Protein AF-A0A7K4EMA3-F1 (afdb_monomer)

Solvent-accessible surface area (backbone atoms only — not comparable to full-atom values): 11551 Å² total; per-residue (Å²): 143,83,71,78,70,54,59,73,72,60,62,76,54,57,91,74,55,58,78,81,50,51,68,76,74,48,81,82,86,39,72,68,57,52,51,51,40,56,50,71,65,46,99,58,94,78,81,92,82,76,65,90,86,72,46,64,64,42,52,52,54,47,42,39,50,54,19,65,80,29,90,92,42,56,96,54,68,71,69,81,68,89,61,54,75,59,43,51,70,44,58,77,69,49,97,62,25,63,58,55,50,49,19,40,54,49,40,48,46,53,51,24,43,55,52,38,44,58,78,59,67,51,56,67,68,61,53,50,55,53,49,73,79,40,66,59,68,56,40,52,50,35,45,55,30,50,63,65,72,46,83,76,52,73,69,36,46,53,50,40,72,62,43,42,72,66,54,52,51,49,52,54,51,51,51,50,52,56,49,57,54,49,50,52,55,53,56,60,74,70,56,132

Radius of gyration: 19.3 Å; Cα contacts (8 Å, |Δi|>4): 138; chains: 1; bounding box: 52×50×56 Å

Structure (mmCIF, N/CA/C/O backbone):
data_AF-A0A7K4EMA3-F1
#
_entry.id   AF-A0A7K4EMA3-F1
#
loop_
_atom_site.group_PDB
_atom_site.id
_atom_site.type_symbol
_atom_site.label_atom_id
_atom_site.label_alt_id
_atom_site.label_comp_id
_atom_site.label_asym_id
_atom_site.label_entity_id
_atom_site.label_seq_id
_atom_site.pdbx_PDB_ins_code
_atom_site.Cartn_x
_atom_site.Cartn_y
_atom_site.Cartn_z
_atom_site.occupancy
_atom_site.B_iso_or_equiv
_atom_site.auth_seq_id
_atom_site.auth_comp_id
_atom_site.auth_asym_id
_atom_site.auth_atom_id
_atom_site.pdbx_PDB_model_num
ATOM 1 N N . MET A 1 1 ? 9.424 -9.179 -42.004 1.00 39.47 1 MET A N 1
ATOM 2 C CA . MET A 1 1 ? 9.957 -9.241 -40.625 1.00 39.47 1 MET A CA 1
ATOM 3 C C . MET A 1 1 ? 9.702 -7.906 -39.924 1.00 39.47 1 MET A C 1
ATOM 5 O O . MET A 1 1 ? 10.621 -7.108 -39.865 1.00 39.47 1 MET A O 1
ATOM 9 N N . THR A 1 2 ? 8.485 -7.623 -39.435 1.00 39.97 2 THR A N 1
ATOM 10 C CA . THR A 1 2 ? 8.218 -6.339 -38.729 1.00 39.97 2 THR A CA 1
ATOM 11 C C . THR A 1 2 ? 6.955 -6.306 -37.848 1.00 39.97 2 THR A C 1
ATOM 13 O O . THR A 1 2 ? 6.609 -5.244 -37.351 1.00 39.97 2 THR A O 1
ATOM 16 N N . THR A 1 3 ? 6.275 -7.428 -37.589 1.00 41.78 3 THR A N 1
ATOM 17 C CA . THR A 1 3 ? 5.064 -7.455 -36.733 1.00 41.78 3 THR A CA 1
ATOM 18 C C . THR A 1 3 ? 5.312 -7.941 -35.296 1.00 41.78 3 THR A C 1
ATOM 20 O O . THR A 1 3 ? 4.623 -7.498 -34.386 1.00 41.78 3 THR A O 1
ATOM 23 N N . ASN A 1 4 ? 6.367 -8.724 -35.035 1.00 46.94 4 ASN A N 1
ATOM 24 C CA . ASN A 1 4 ? 6.649 -9.295 -33.700 1.00 46.94 4 ASN A CA 1
ATOM 25 C C . ASN A 1 4 ? 7.277 -8.333 -32.668 1.00 46.94 4 ASN A C 1
ATOM 27 O O . ASN A 1 4 ? 7.524 -8.738 -31.536 1.00 46.94 4 ASN A O 1
ATOM 31 N N . ASN A 1 5 ? 7.577 -7.079 -33.026 1.00 45.22 5 ASN A N 1
ATOM 32 C CA . ASN A 1 5 ? 8.270 -6.143 -32.122 1.00 45.22 5 ASN A CA 1
ATOM 33 C C . ASN A 1 5 ? 7.324 -5.145 -31.421 1.00 45.22 5 ASN A C 1
ATOM 35 O O . ASN A 1 5 ? 7.743 -4.426 -30.524 1.00 45.22 5 ASN A O 1
ATOM 39 N N . LEU A 1 6 ? 6.042 -5.104 -31.809 1.00 40.16 6 LEU A N 1
ATOM 40 C CA . LEU A 1 6 ? 5.015 -4.285 -31.147 1.00 40.16 6 LEU A CA 1
ATOM 41 C C . LEU A 1 6 ? 4.256 -5.061 -30.062 1.00 40.16 6 LEU A C 1
ATOM 43 O O . LEU A 1 6 ? 3.917 -4.485 -29.033 1.00 40.16 6 LEU A O 1
ATOM 47 N N . GLU A 1 7 ? 4.058 -6.370 -30.231 1.00 45.06 7 GLU A N 1
ATOM 48 C CA . GLU A 1 7 ? 3.403 -7.220 -29.222 1.00 45.06 7 GLU A CA 1
ATOM 49 C C . GLU A 1 7 ? 4.232 -7.363 -27.932 1.00 45.06 7 GLU A C 1
ATOM 51 O O . GLU A 1 7 ? 3.675 -7.432 -26.839 1.00 45.06 7 GLU A O 1
ATOM 56 N N . SER A 1 8 ? 5.567 -7.312 -28.023 1.00 41.78 8 SER A N 1
ATOM 57 C CA . SER A 1 8 ? 6.468 -7.306 -26.857 1.00 41.78 8 SER A CA 1
ATOM 58 C C . SER A 1 8 ? 6.459 -5.974 -26.088 1.00 41.78 8 SER A C 1
ATOM 60 O O . SER A 1 8 ? 6.765 -5.941 -24.893 1.00 41.78 8 SER A O 1
ATOM 62 N N . VAL A 1 9 ? 6.078 -4.879 -26.758 1.00 40.16 9 VAL A N 1
ATOM 63 C CA . VAL A 1 9 ? 5.910 -3.534 -26.180 1.00 40.16 9 VAL A CA 1
ATOM 64 C C . VAL A 1 9 ? 4.508 -3.365 -25.580 1.00 40.16 9 VAL A C 1
ATOM 66 O O . VAL A 1 9 ? 4.340 -2.647 -24.596 1.00 40.16 9 VAL A O 1
ATOM 69 N N . LEU A 1 10 ? 3.520 -4.091 -26.108 1.00 42.78 10 LEU A N 1
ATOM 70 C CA . LEU A 1 10 ? 2.120 -4.110 -25.672 1.00 42.78 10 LEU A CA 1
ATOM 71 C C . LEU A 1 10 ? 1.802 -5.280 -24.729 1.00 42.78 10 LEU A C 1
ATOM 73 O O . LEU A 1 10 ? 0.665 -5.739 -24.654 1.00 42.78 10 LEU A O 1
ATOM 77 N N . GLN A 1 11 ? 2.786 -5.763 -23.969 1.00 48.84 11 GLN A N 1
ATOM 78 C CA . GLN A 1 11 ? 2.522 -6.684 -22.869 1.00 48.84 11 GLN A CA 1
ATOM 79 C C . GLN A 1 11 ? 1.772 -5.909 -21.772 1.00 48.84 11 GLN A C 1
ATOM 81 O O . GLN A 1 11 ? 2.383 -5.228 -20.943 1.00 48.84 11 GLN A O 1
ATOM 86 N N . GLN A 1 12 ? 0.437 -5.947 -21.816 1.00 50.66 12 GLN A N 1
ATOM 87 C CA . GLN A 1 12 ? -0.443 -5.255 -20.877 1.00 50.66 12 GLN A CA 1
ATOM 88 C C . GLN A 1 12 ? -0.032 -5.639 -19.453 1.00 50.66 12 GLN A C 1
ATOM 90 O O . GLN A 1 12 ? -0.033 -6.814 -19.076 1.00 50.66 12 GLN A O 1
ATOM 95 N N . ARG A 1 13 ? 0.416 -4.658 -18.657 1.00 57.12 13 ARG A N 1
ATOM 96 C CA . ARG A 1 13 ? 0.767 -4.939 -17.261 1.00 57.12 13 ARG A CA 1
ATOM 97 C C . ARG A 1 13 ? -0.503 -5.395 -16.569 1.00 57.12 13 ARG A C 1
ATOM 99 O O . ARG A 1 13 ? -1.529 -4.732 -16.694 1.00 57.12 13 ARG A O 1
ATOM 106 N N . ALA A 1 14 ? -0.399 -6.462 -15.781 1.00 58.12 14 ALA A N 1
ATOM 107 C CA . ALA A 1 14 ? -1.524 -6.924 -14.982 1.00 58.12 14 ALA A CA 1
ATOM 108 C C . ALA A 1 14 ? -2.088 -5.800 -14.102 1.00 58.12 14 ALA A C 1
ATOM 110 O O . ALA A 1 14 ? -3.268 -5.821 -13.828 1.00 58.12 14 ALA A O 1
ATOM 111 N N . ASP A 1 15 ? -1.302 -4.785 -13.725 1.00 59.09 15 ASP A N 1
ATOM 112 C CA . ASP A 1 15 ? -1.762 -3.581 -13.013 1.00 59.09 15 ASP A CA 1
ATOM 113 C C . ASP A 1 15 ? -2.890 -2.794 -13.721 1.00 59.09 15 ASP A C 1
ATOM 115 O O . ASP A 1 15 ? -3.575 -2.011 -13.071 1.00 59.09 15 ASP A O 1
ATOM 119 N N . TYR A 1 16 ? -3.072 -2.973 -15.035 1.00 63.09 16 TYR A N 1
ATOM 120 C CA . TYR A 1 16 ? -4.079 -2.279 -15.852 1.00 63.09 16 TYR A CA 1
ATOM 121 C C . TYR A 1 16 ? -5.307 -3.134 -16.183 1.00 63.09 16 TYR A C 1
ATOM 123 O O . TYR A 1 16 ? -6.198 -2.656 -16.878 1.00 63.09 16 TYR A O 1
ATOM 131 N N . ILE A 1 17 ? -5.351 -4.392 -15.733 1.00 62.28 17 ILE A N 1
ATOM 132 C CA . ILE A 1 17 ? -6.531 -5.250 -15.905 1.00 62.28 17 ILE A CA 1
ATOM 133 C C . ILE A 1 17 ? -7.576 -4.818 -14.861 1.00 62.28 17 ILE A C 1
ATOM 135 O O . ILE A 1 17 ? -7.229 -4.771 -13.673 1.00 62.28 17 ILE A O 1
ATOM 139 N N . PRO A 1 18 ? -8.821 -4.485 -15.238 1.00 66.38 18 PRO A N 1
ATOM 140 C CA . PRO A 1 18 ? -9.883 -4.207 -14.275 1.00 66.38 18 PRO A CA 1
ATOM 141 C C . PRO A 1 18 ? -10.056 -5.363 -13.284 1.00 66.38 18 PRO A C 1
ATOM 143 O O . PRO A 1 18 ? -9.793 -6.527 -13.592 1.00 66.38 18 PRO A O 1
ATOM 146 N N . ILE A 1 19 ? -10.414 -5.048 -12.042 1.00 66.62 19 ILE A N 1
ATOM 147 C CA . ILE A 1 19 ? -10.410 -6.040 -10.960 1.00 66.62 19 ILE A CA 1
ATOM 148 C C . ILE A 1 19 ? -11.519 -7.088 -11.161 1.00 66.62 19 ILE A C 1
ATOM 150 O O . ILE A 1 19 ? -11.350 -8.257 -10.822 1.00 66.62 19 ILE A O 1
ATOM 154 N N . GLU A 1 20 ? -12.611 -6.665 -11.792 1.00 67.25 20 GLU A N 1
ATOM 155 C CA . GLU A 1 20 ? -13.783 -7.430 -12.206 1.00 67.25 20 GLU A CA 1
ATOM 156 C C . GLU A 1 20 ? -13.500 -8.455 -13.316 1.00 67.25 20 GLU A C 1
ATOM 158 O O . GLU A 1 20 ? -14.128 -9.518 -13.347 1.00 67.25 20 GLU A O 1
ATOM 163 N N . ASP A 1 21 ? -12.527 -8.177 -14.183 1.00 65.19 21 ASP A N 1
ATOM 164 C CA . ASP A 1 21 ? -12.143 -9.068 -15.281 1.00 65.19 21 ASP A CA 1
ATOM 165 C C . ASP A 1 21 ? -11.109 -10.101 -14.821 1.00 65.19 21 ASP A C 1
ATOM 167 O O . ASP A 1 21 ? -11.065 -11.221 -15.333 1.00 65.19 21 ASP A O 1
ATOM 171 N N . LEU A 1 22 ? -10.350 -9.788 -13.764 1.00 68.81 22 LEU A N 1
ATOM 172 C CA . LEU A 1 22 ? -9.292 -10.654 -13.251 1.00 68.81 22 LEU A CA 1
ATOM 173 C C . LEU A 1 22 ? -9.812 -12.041 -12.845 1.00 68.81 22 LEU A C 1
ATOM 175 O O . LEU A 1 22 ? -9.167 -13.041 -13.145 1.00 68.81 22 LEU A O 1
ATOM 179 N N . LEU A 1 23 ? -10.971 -12.130 -12.183 1.00 67.88 23 LEU A N 1
ATOM 180 C CA . LEU A 1 23 ? -11.557 -13.420 -11.785 1.00 67.88 23 LEU A CA 1
ATOM 181 C C . LEU A 1 23 ? -12.018 -14.248 -12.989 1.00 67.88 23 LEU A C 1
ATOM 183 O O . LEU A 1 23 ? -11.858 -15.466 -12.979 1.00 67.88 23 LEU A O 1
ATOM 187 N N . LYS A 1 24 ? -12.573 -13.596 -14.017 1.00 63.28 24 LYS A N 1
ATOM 188 C CA . LYS A 1 24 ? -13.104 -14.259 -15.219 1.00 63.28 24 LYS A CA 1
ATOM 189 C C . LYS A 1 24 ? -11.993 -14.750 -16.142 1.00 63.28 24 LYS A C 1
ATOM 191 O O . LYS A 1 24 ? -12.130 -15.800 -16.759 1.00 63.28 24 LYS A O 1
ATOM 196 N N . GLU A 1 25 ? -10.894 -14.007 -16.216 1.00 60.38 25 GLU A N 1
ATOM 197 C CA . GLU A 1 25 ? -9.749 -14.309 -17.081 1.00 60.38 25 GLU A CA 1
ATOM 198 C C . GLU A 1 25 ? -8.727 -15.252 -16.425 1.00 60.38 25 GLU A C 1
ATOM 200 O O . GLU A 1 25 ? -7.781 -15.706 -17.071 1.00 60.38 25 GLU A O 1
ATOM 205 N N . THR A 1 26 ? -8.906 -15.585 -15.142 1.00 65.75 26 THR A N 1
ATOM 206 C CA . THR A 1 26 ? -8.003 -16.490 -14.425 1.00 65.75 26 THR A CA 1
ATOM 207 C C . THR A 1 26 ? -8.480 -17.935 -14.501 1.00 65.75 26 THR A C 1
ATOM 209 O O . THR A 1 26 ? -9.485 -18.307 -13.898 1.00 65.75 26 THR A O 1
ATOM 212 N N . SER A 1 27 ? -7.690 -18.792 -15.151 1.00 67.69 27 SER A N 1
ATOM 213 C CA . SER A 1 27 ? -7.857 -20.243 -15.028 1.00 67.69 27 SER A CA 1
ATOM 214 C C . SER A 1 27 ? -7.520 -20.701 -13.604 1.00 67.69 27 SER A C 1
ATOM 216 O O . SER A 1 27 ? -6.380 -20.586 -13.155 1.00 67.69 27 SER A O 1
ATOM 218 N N . GLN A 1 28 ? -8.514 -21.229 -12.887 1.00 64.94 28 GLN A N 1
ATOM 219 C CA . GLN A 1 28 ? -8.366 -21.703 -11.502 1.00 64.94 28 GLN A CA 1
ATOM 220 C C . GLN A 1 28 ? -7.782 -23.128 -11.401 1.00 64.94 28 GLN A C 1
ATOM 222 O O . GLN A 1 28 ? -7.569 -23.643 -10.302 1.00 64.94 28 GLN A O 1
ATOM 227 N N . THR A 1 29 ? -7.519 -23.786 -12.533 1.00 60.34 29 THR A N 1
ATOM 228 C CA . THR A 1 29 ? -7.242 -25.231 -12.619 1.00 60.34 29 THR A CA 1
ATOM 229 C C . THR A 1 29 ? -5.759 -25.580 -12.802 1.00 60.34 29 THR A C 1
ATOM 231 O O . THR A 1 29 ? -5.443 -26.609 -13.387 1.00 60.34 29 THR A O 1
ATOM 234 N N . GLY A 1 30 ? -4.833 -24.737 -12.331 1.00 71.69 30 GLY A N 1
ATOM 235 C CA . GLY A 1 30 ? -3.389 -25.006 -12.391 1.00 71.69 30 GLY A CA 1
ATOM 236 C C . GLY A 1 30 ? -2.765 -25.255 -11.016 1.00 71.69 30 GLY A C 1
ATOM 237 O O . GLY A 1 30 ? -2.842 -24.385 -10.149 1.00 71.69 30 GLY A O 1
ATOM 238 N N . ASP A 1 31 ? -2.070 -26.382 -10.840 1.00 75.81 31 ASP A N 1
ATOM 239 C CA . ASP A 1 31 ? -1.424 -26.764 -9.569 1.00 75.81 31 ASP A CA 1
ATOM 240 C C . ASP A 1 31 ? -0.453 -25.694 -9.052 1.00 75.81 31 ASP A C 1
ATOM 242 O O . ASP A 1 31 ? -0.460 -25.341 -7.872 1.00 75.81 31 ASP A O 1
ATOM 246 N N . LEU A 1 32 ? 0.349 -25.111 -9.951 1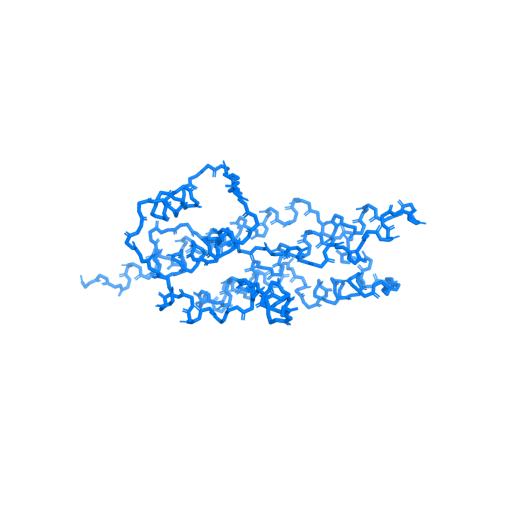.00 76.75 32 LEU A N 1
ATOM 247 C CA . LEU A 1 32 ? 1.268 -24.022 -9.614 1.00 76.75 32 LEU A CA 1
ATOM 248 C C . LEU A 1 32 ? 0.516 -22.792 -9.101 1.00 76.75 32 LEU A C 1
ATOM 250 O O . LEU A 1 32 ? 0.934 -22.168 -8.130 1.00 76.75 32 LEU A O 1
ATOM 254 N N . PHE A 1 33 ? -0.594 -22.445 -9.748 1.00 80.25 33 PHE A N 1
ATOM 255 C CA . PHE A 1 33 ? -1.387 -21.278 -9.391 1.00 80.25 33 PHE A CA 1
ATOM 256 C C . PHE A 1 33 ? -2.039 -21.451 -8.017 1.00 80.25 33 PHE A C 1
ATOM 258 O O . PHE A 1 33 ? -1.936 -20.564 -7.172 1.00 80.25 33 PHE A O 1
ATOM 265 N N . GLN A 1 34 ? -2.628 -22.621 -7.761 1.00 82.62 34 GLN A N 1
ATOM 266 C CA . GLN A 1 34 ? -3.200 -22.964 -6.459 1.00 82.62 34 GLN A CA 1
ATOM 267 C C . GLN A 1 34 ? -2.131 -23.010 -5.363 1.00 82.62 34 GLN A C 1
ATOM 269 O O . GLN A 1 34 ? -2.357 -22.516 -4.259 1.00 82.62 34 GLN A O 1
ATOM 274 N N . SER A 1 35 ? -0.944 -23.542 -5.667 1.00 84.31 35 SER A N 1
ATOM 275 C CA . SER A 1 35 ? 0.180 -23.545 -4.732 1.00 84.31 35 SER A CA 1
ATOM 276 C C . SER A 1 35 ? 0.642 -22.127 -4.403 1.00 84.31 35 SER A C 1
ATOM 278 O O . SER A 1 35 ? 0.810 -21.810 -3.230 1.00 84.31 35 SER A O 1
ATOM 280 N N . VAL A 1 36 ? 0.836 -21.261 -5.403 1.00 84.19 36 VAL A N 1
ATOM 281 C CA . VAL A 1 36 ? 1.242 -19.865 -5.177 1.00 84.19 36 VAL A CA 1
ATOM 282 C C . VAL A 1 36 ? 0.171 -19.123 -4.388 1.00 84.19 36 VAL A C 1
ATOM 284 O O . VAL A 1 36 ? 0.499 -18.437 -3.427 1.00 84.19 36 VAL A O 1
ATOM 287 N N . HIS A 1 37 ? -1.102 -19.292 -4.743 1.00 85.81 37 HIS A N 1
ATOM 288 C CA . HIS A 1 37 ? -2.226 -18.704 -4.019 1.00 85.81 37 HIS A CA 1
ATOM 289 C C . HIS A 1 37 ? -2.227 -19.112 -2.540 1.00 85.81 37 HIS A C 1
ATOM 291 O O . HIS A 1 37 ? -2.182 -18.239 -1.676 1.00 85.81 37 HIS A O 1
ATOM 297 N N . LYS A 1 38 ? -2.148 -20.416 -2.250 1.00 86.50 38 LYS A N 1
ATOM 298 C CA . LYS A 1 38 ? -2.076 -20.950 -0.882 1.00 86.50 38 LYS A CA 1
ATOM 299 C C . LYS A 1 38 ? -0.879 -20.408 -0.102 1.00 86.50 38 LYS A C 1
ATOM 301 O O . LYS A 1 38 ? -0.992 -20.147 1.095 1.00 86.50 38 LYS A O 1
ATOM 306 N N . GLU A 1 39 ? 0.268 -20.257 -0.759 1.00 88.12 39 GLU A N 1
ATOM 307 C CA . GLU A 1 39 ? 1.460 -19.686 -0.135 1.00 88.12 39 GLU A CA 1
ATOM 308 C C . GLU A 1 39 ? 1.316 -18.185 0.139 1.00 88.12 39 GLU A C 1
ATOM 310 O O . GLU A 1 39 ? 1.784 -17.719 1.171 1.00 88.12 39 GLU A O 1
ATOM 315 N N . LEU A 1 40 ? 0.643 -17.429 -0.731 1.00 86.50 40 LEU A N 1
ATOM 316 C CA . LEU A 1 40 ? 0.410 -15.993 -0.541 1.00 86.50 40 LEU A CA 1
ATOM 317 C C . LEU A 1 40 ? -0.632 -15.679 0.535 1.00 86.50 40 LEU A C 1
ATOM 319 O O . LEU A 1 40 ? -0.599 -14.592 1.105 1.00 86.50 40 LEU A O 1
ATOM 323 N N . THR A 1 41 ? -1.549 -16.604 0.816 1.00 87.00 41 THR A N 1
ATOM 324 C CA . THR A 1 41 ? -2.594 -16.425 1.834 1.00 87.00 41 THR A CA 1
ATOM 325 C C . THR A 1 41 ? -2.243 -17.049 3.188 1.00 87.00 41 THR A C 1
ATOM 327 O O . THR A 1 41 ? -3.067 -17.019 4.103 1.00 87.00 41 THR A O 1
ATOM 330 N N . ASN A 1 42 ? -1.051 -17.638 3.346 1.00 86.00 42 ASN A N 1
ATOM 331 C CA . ASN A 1 42 ? -0.595 -18.187 4.625 1.00 86.00 42 ASN A CA 1
ATOM 332 C C . ASN A 1 42 ? 0.148 -17.136 5.480 1.00 86.00 42 ASN A C 1
ATOM 334 O O . ASN A 1 42 ? 0.348 -15.996 5.077 1.00 86.00 42 ASN A O 1
ATOM 338 N N . ARG A 1 43 ? 0.543 -17.509 6.705 1.00 79.44 43 ARG A N 1
ATOM 339 C CA . ARG A 1 43 ? 1.183 -16.594 7.674 1.00 79.44 43 ARG A CA 1
ATOM 340 C C . ARG A 1 43 ? 2.691 -16.373 7.450 1.00 79.44 43 ARG A C 1
ATOM 342 O O . ARG A 1 43 ? 3.362 -15.904 8.366 1.00 79.44 43 ARG A O 1
ATOM 349 N N . ALA A 1 44 ? 3.251 -16.729 6.295 1.00 80.38 44 ALA A N 1
ATOM 350 C CA . ALA A 1 44 ? 4.686 -16.643 6.039 1.00 80.38 44 ALA A CA 1
ATOM 351 C C . ALA A 1 44 ? 5.051 -15.513 5.067 1.00 80.38 44 ALA A C 1
ATOM 353 O O . ALA A 1 44 ? 4.303 -15.172 4.156 1.00 80.38 44 ALA A O 1
ATOM 354 N N . LEU A 1 45 ? 6.262 -14.972 5.222 1.00 85.38 45 LEU A N 1
ATOM 355 C CA . LEU A 1 45 ? 6.847 -14.091 4.217 1.00 85.38 45 LEU A CA 1
ATOM 356 C C . LEU A 1 45 ? 7.224 -14.915 2.980 1.00 85.38 45 LEU A C 1
ATOM 358 O O . LEU A 1 45 ? 7.929 -15.926 3.085 1.00 85.38 45 LEU A O 1
ATOM 362 N N . ARG A 1 46 ? 6.759 -14.477 1.809 1.00 87.00 46 ARG A N 1
ATOM 363 C CA . ARG A 1 46 ? 6.979 -15.154 0.529 1.00 87.00 46 ARG A CA 1
ATOM 364 C C . ARG A 1 46 ? 7.464 -14.182 -0.536 1.00 87.00 46 ARG A C 1
ATOM 366 O O . ARG A 1 46 ? 6.948 -13.076 -0.664 1.00 87.00 46 ARG A O 1
ATOM 373 N N . THR A 1 47 ? 8.413 -14.649 -1.342 1.00 86.69 47 THR A N 1
ATOM 374 C CA . THR A 1 47 ? 8.905 -13.944 -2.528 1.00 86.69 47 THR A CA 1
ATOM 375 C C . THR A 1 47 ? 8.553 -14.765 -3.758 1.00 86.69 47 THR A C 1
ATOM 377 O O . THR A 1 47 ? 9.005 -15.900 -3.896 1.00 86.69 47 THR A O 1
ATOM 380 N N . ILE A 1 48 ? 7.760 -14.198 -4.669 1.00 84.31 48 ILE A N 1
ATOM 381 C CA . ILE A 1 48 ? 7.438 -14.851 -5.942 1.00 84.31 48 ILE A CA 1
ATOM 382 C C . ILE A 1 48 ? 8.556 -14.552 -6.943 1.00 84.31 48 ILE A C 1
ATOM 384 O O . ILE A 1 48 ? 8.734 -13.406 -7.361 1.00 84.31 48 ILE A O 1
ATOM 388 N N . VAL A 1 49 ? 9.280 -15.584 -7.370 1.00 85.44 49 VAL A N 1
ATOM 389 C CA . VAL A 1 49 ? 10.355 -15.475 -8.366 1.00 85.44 49 VAL A CA 1
ATOM 390 C C . VAL A 1 49 ? 9.923 -16.151 -9.666 1.00 85.44 49 VAL A C 1
ATOM 392 O O . VAL A 1 49 ? 9.253 -17.177 -9.656 1.00 85.44 49 VAL A O 1
ATOM 395 N N . GLY A 1 50 ? 10.290 -15.565 -10.804 1.00 82.56 50 GLY A N 1
ATOM 396 C CA . GLY A 1 50 ? 10.048 -16.157 -12.117 1.00 82.56 50 GLY A CA 1
ATOM 397 C C . GLY A 1 50 ? 10.342 -15.186 -13.264 1.00 82.56 50 GLY A C 1
ATOM 398 O O . GLY A 1 50 ? 10.493 -13.983 -13.012 1.00 82.56 50 GLY A O 1
ATOM 399 N N . PRO A 1 51 ? 10.386 -15.666 -14.520 1.00 80.44 51 PRO A N 1
ATOM 400 C CA . PRO A 1 51 ? 10.714 -14.855 -15.694 1.00 80.44 51 PRO A CA 1
ATOM 401 C C . PRO A 1 51 ? 9.809 -13.626 -15.869 1.00 80.44 51 PRO A C 1
ATOM 403 O O . PRO A 1 51 ? 8.691 -13.557 -15.345 1.00 80.44 51 PRO A O 1
ATOM 406 N N . ARG A 1 52 ? 10.266 -12.616 -16.615 1.00 76.81 52 ARG A N 1
ATOM 407 C CA . ARG A 1 52 ? 9.412 -11.471 -16.969 1.00 76.81 52 ARG A CA 1
ATOM 408 C C . ARG A 1 52 ? 8.170 -11.975 -17.717 1.00 76.81 52 ARG A C 1
ATOM 410 O O . ARG A 1 52 ? 8.274 -12.845 -18.569 1.00 76.81 52 ARG A O 1
ATOM 417 N N . GLY A 1 53 ? 6.997 -11.450 -17.362 1.00 74.38 53 GLY A N 1
ATOM 418 C CA . GLY A 1 53 ? 5.734 -11.842 -17.994 1.00 74.38 53 GLY A CA 1
ATOM 419 C C . GLY A 1 53 ? 5.081 -13.123 -17.461 1.00 74.38 53 GLY A C 1
ATOM 420 O O . GLY A 1 53 ? 3.981 -13.432 -17.892 1.00 74.38 53 GLY A O 1
ATOM 421 N N . CYS A 1 54 ? 5.662 -13.834 -16.483 1.00 77.44 54 CYS A N 1
ATOM 422 C CA . CYS A 1 54 ? 5.072 -15.076 -15.945 1.00 77.44 54 CYS A CA 1
ATOM 423 C C . CYS A 1 54 ? 3.844 -14.887 -15.022 1.00 77.44 54 CYS A C 1
ATOM 425 O O . CYS A 1 54 ? 3.523 -15.770 -14.234 1.00 77.44 54 CYS A O 1
ATOM 427 N N . GLY A 1 55 ? 3.188 -13.722 -15.050 1.00 81.62 55 GLY A N 1
ATOM 428 C CA . GLY A 1 55 ? 1.954 -13.492 -14.288 1.00 81.62 55 GLY A CA 1
ATOM 429 C C . GLY A 1 55 ? 2.115 -13.246 -12.780 1.00 81.62 55 GLY A C 1
ATOM 430 O O . GLY A 1 55 ? 1.136 -13.332 -12.055 1.00 81.62 55 GLY A O 1
ATOM 431 N N . LYS A 1 56 ? 3.303 -12.899 -12.263 1.00 88.06 56 LYS A N 1
ATOM 432 C CA . LYS A 1 56 ? 3.506 -12.642 -10.811 1.00 88.06 56 LYS A CA 1
ATOM 433 C C . LYS A 1 56 ? 2.542 -11.604 -10.235 1.00 88.06 56 LYS A C 1
ATOM 435 O O . LYS A 1 56 ? 1.866 -11.863 -9.247 1.00 88.06 56 LYS A O 1
ATOM 440 N N . THR A 1 57 ? 2.456 -10.445 -10.886 1.00 86.94 57 THR A N 1
ATOM 441 C CA . THR A 1 57 ? 1.533 -9.372 -10.496 1.00 86.94 57 THR A CA 1
ATOM 442 C C . THR A 1 57 ? 0.081 -9.839 -10.561 1.00 86.94 57 THR A C 1
ATOM 444 O O . THR A 1 57 ? -0.697 -9.525 -9.669 1.00 86.94 57 THR A O 1
ATOM 447 N N . HIS A 1 58 ? -0.263 -10.634 -11.579 1.00 85.50 58 HIS A N 1
ATOM 448 C CA . HIS A 1 58 ? -1.590 -11.233 -11.721 1.00 85.50 58 HIS A CA 1
ATOM 449 C C . HIS A 1 58 ? -1.924 -12.139 -10.533 1.00 85.50 58 HIS A C 1
ATOM 451 O O . HIS A 1 58 ? -2.954 -11.957 -9.897 1.00 85.50 58 HIS A O 1
ATOM 457 N N . MET A 1 59 ? -1.007 -13.037 -10.160 1.00 87.50 59 MET A N 1
ATOM 458 C CA . MET A 1 59 ? -1.158 -13.923 -9.001 1.00 87.50 59 MET A CA 1
ATOM 459 C C . MET A 1 59 ? -1.310 -13.145 -7.685 1.00 87.50 59 MET A C 1
ATOM 461 O O . MET A 1 59 ? -2.157 -13.494 -6.869 1.00 87.50 59 MET A O 1
ATOM 465 N N . MET A 1 60 ? -0.549 -12.062 -7.487 1.00 89.31 60 MET A N 1
ATOM 466 C CA . MET A 1 60 ? -0.692 -11.208 -6.297 1.00 89.31 60 MET A CA 1
ATOM 467 C C . MET A 1 60 ? -2.051 -10.499 -6.242 1.00 89.31 60 MET A C 1
ATOM 469 O O . MET A 1 60 ? -2.685 -10.477 -5.189 1.00 89.31 60 MET A O 1
ATOM 473 N N . ARG A 1 61 ? -2.515 -9.935 -7.367 1.00 88.00 61 ARG A N 1
ATOM 474 C CA . ARG A 1 61 ? -3.832 -9.279 -7.446 1.00 88.00 61 ARG A CA 1
ATOM 475 C C . ARG A 1 61 ? -4.969 -10.279 -7.252 1.00 88.00 61 ARG A C 1
ATOM 477 O O . ARG A 1 61 ? -5.931 -9.971 -6.556 1.00 88.00 61 ARG A O 1
ATOM 484 N N . TYR A 1 62 ? -4.827 -11.487 -7.794 1.00 87.50 62 TYR A N 1
ATOM 485 C CA . TYR A 1 62 ? -5.781 -12.568 -7.574 1.00 87.50 62 TYR A CA 1
ATOM 486 C C . TYR A 1 62 ? -5.831 -12.993 -6.105 1.00 87.50 62 TYR A C 1
ATOM 488 O O . TYR A 1 62 ? -6.917 -13.149 -5.557 1.00 87.50 62 TYR A O 1
ATOM 496 N N . ALA A 1 63 ? -4.679 -13.145 -5.441 1.00 89.50 63 ALA A N 1
ATOM 497 C CA . ALA A 1 63 ? -4.645 -13.461 -4.015 1.00 89.50 63 ALA A CA 1
ATOM 498 C C . ALA A 1 63 ? -5.381 -12.389 -3.197 1.00 89.50 63 ALA A C 1
ATOM 500 O O . ALA A 1 63 ? -6.248 -12.727 -2.397 1.00 89.50 63 ALA A O 1
ATOM 501 N N . TRP A 1 64 ? -5.132 -11.106 -3.472 1.00 91.88 64 TRP A N 1
ATOM 502 C CA . TRP A 1 64 ? -5.858 -10.007 -2.830 1.00 91.88 64 TRP A CA 1
ATOM 503 C C . TRP A 1 64 ? -7.380 -10.091 -3.048 1.00 91.88 64 TRP A C 1
ATOM 505 O O . TRP A 1 64 ? -8.137 -10.019 -2.083 1.00 91.88 64 TRP A O 1
ATOM 515 N N . LEU A 1 65 ? -7.827 -10.329 -4.287 1.00 88.81 65 LEU A N 1
ATOM 516 C CA . LEU A 1 65 ? -9.245 -10.505 -4.630 1.00 88.81 65 LEU A CA 1
ATOM 517 C C . LEU A 1 65 ? -9.880 -11.683 -3.890 1.00 88.81 65 LEU A C 1
ATOM 519 O O . LEU A 1 65 ? -10.937 -11.558 -3.283 1.00 88.81 65 LEU A O 1
ATOM 523 N N . SER A 1 66 ? -9.200 -12.826 -3.896 1.00 87.56 66 SER A N 1
ATOM 524 C CA . SER A 1 66 ? -9.669 -14.020 -3.201 1.00 87.56 66 SER A CA 1
ATOM 525 C C . SER A 1 66 ? -9.773 -13.816 -1.688 1.00 87.56 66 SER A C 1
ATOM 527 O O . SER A 1 66 ? -10.563 -14.489 -1.031 1.00 87.56 66 SER A O 1
ATOM 529 N N . CYS A 1 67 ? -8.957 -12.921 -1.124 1.00 89.25 67 CYS A N 1
ATOM 530 C CA . CYS A 1 67 ? -9.025 -12.566 0.281 1.00 89.25 67 CYS A CA 1
ATOM 531 C C . CYS A 1 67 ? -10.232 -11.671 0.570 1.00 89.25 67 CYS A C 1
ATOM 533 O O . CYS A 1 67 ? -10.901 -11.881 1.576 1.00 89.25 67 CYS A O 1
ATOM 535 N N . ARG A 1 68 ? -10.546 -10.733 -0.333 1.00 86.88 68 ARG A N 1
ATOM 536 C CA . ARG A 1 68 ? -11.735 -9.875 -0.235 1.00 86.88 68 ARG A CA 1
ATOM 537 C C . ARG A 1 68 ? -13.021 -10.691 -0.230 1.00 86.88 68 ARG A C 1
ATOM 539 O O . ARG A 1 68 ? -13.896 -10.462 0.598 1.00 86.88 68 ARG A O 1
ATOM 546 N N . ASP A 1 69 ? -13.116 -11.648 -1.147 1.00 84.38 69 ASP A N 1
ATOM 547 C CA . ASP A 1 69 ? -14.361 -12.372 -1.416 1.00 84.38 69 ASP A CA 1
ATOM 548 C C . ASP A 1 69 ? -14.575 -13.579 -0.475 1.00 84.38 69 ASP A C 1
ATOM 550 O O . ASP A 1 69 ? -15.606 -14.247 -0.546 1.00 84.38 69 ASP A O 1
ATOM 554 N N . ASN A 1 70 ? -13.624 -13.881 0.420 1.00 82.81 70 ASN A N 1
ATOM 555 C CA . ASN A 1 70 ? -13.699 -15.022 1.335 1.00 82.81 70 ASN A CA 1
ATOM 556 C C . ASN A 1 70 ? -13.241 -14.653 2.752 1.00 82.81 70 ASN A C 1
ATOM 558 O O . ASN A 1 70 ? -12.050 -14.517 3.017 1.00 82.81 70 ASN A O 1
ATOM 562 N N . SER A 1 71 ? -14.181 -14.619 3.699 1.00 77.81 71 SER A N 1
ATOM 563 C CA . SER A 1 71 ? -13.927 -14.272 5.106 1.00 77.81 71 SER A CA 1
ATOM 564 C C . SER A 1 71 ? -12.978 -15.220 5.854 1.00 77.81 71 SER A C 1
ATOM 566 O O . SER A 1 71 ? -12.504 -14.874 6.934 1.00 77.81 71 SER A O 1
ATOM 568 N N . LYS A 1 72 ? -12.673 -16.408 5.309 1.00 81.81 72 LYS A N 1
ATOM 569 C CA . LYS A 1 72 ? -11.673 -17.334 5.876 1.00 81.81 72 LYS A CA 1
ATOM 570 C C . LYS A 1 72 ? -10.232 -16.936 5.550 1.00 81.81 72 LYS A C 1
ATOM 572 O O . LYS A 1 72 ? -9.306 -17.452 6.176 1.00 81.81 72 LYS A O 1
ATOM 577 N N . ASN A 1 73 ? -10.040 -16.075 4.558 1.00 83.00 73 ASN A N 1
ATOM 578 C CA . ASN A 1 73 ? -8.735 -15.585 4.139 1.00 83.00 73 ASN A CA 1
ATOM 579 C C . ASN A 1 73 ? -8.349 -14.326 4.935 1.00 83.00 73 ASN A C 1
ATOM 581 O O . ASN A 1 73 ? -9.221 -13.649 5.472 1.00 83.00 73 ASN A O 1
ATOM 585 N N . PRO A 1 74 ? -7.051 -13.999 5.054 1.00 86.06 74 PRO A N 1
ATOM 586 C CA . PRO A 1 74 ? -6.617 -12.831 5.815 1.00 86.06 74 PRO A CA 1
ATOM 587 C C . PRO A 1 74 ? -7.038 -11.516 5.148 1.00 86.06 74 PRO A C 1
ATOM 589 O O . PRO A 1 74 ? -7.098 -11.435 3.923 1.00 86.06 74 PRO A O 1
ATOM 592 N N . PHE A 1 75 ? -7.207 -10.455 5.942 1.00 87.50 75 PHE A N 1
ATOM 593 C CA . PHE A 1 75 ? -7.303 -9.092 5.416 1.00 87.50 75 PHE A CA 1
ATOM 594 C C . PHE A 1 75 ? -6.050 -8.754 4.594 1.00 87.50 75 PHE A C 1
ATOM 596 O O . PHE A 1 75 ? -4.936 -8.736 5.127 1.00 87.50 75 PHE A O 1
ATOM 603 N N . ALA A 1 76 ? -6.224 -8.517 3.293 1.00 90.88 76 ALA A N 1
ATOM 604 C CA . ALA A 1 76 ? -5.121 -8.326 2.362 1.00 90.88 76 ALA A CA 1
ATOM 605 C C . ALA A 1 76 ? -5.022 -6.866 1.915 1.00 90.88 76 ALA A C 1
ATOM 607 O O . ALA A 1 76 ? -6.008 -6.252 1.518 1.00 90.88 76 ALA A O 1
ATOM 608 N N . VAL A 1 77 ? -3.796 -6.341 1.903 1.00 92.69 77 VAL A N 1
ATOM 609 C CA . VAL A 1 77 ? -3.473 -5.011 1.377 1.00 92.69 77 VAL A CA 1
ATOM 610 C C . VAL A 1 77 ? -2.500 -5.178 0.220 1.00 92.69 77 VAL A C 1
ATOM 612 O O . VAL A 1 77 ? -1.390 -5.680 0.397 1.00 92.69 77 VAL A O 1
ATOM 615 N N . TYR A 1 78 ? -2.915 -4.772 -0.978 1.00 92.56 78 TYR A N 1
ATOM 616 C CA . TYR A 1 78 ? -2.072 -4.820 -2.167 1.00 92.56 78 TYR A CA 1
ATOM 617 C C . TYR A 1 78 ? -1.435 -3.453 -2.425 1.00 92.56 78 TYR A C 1
ATOM 619 O O . TYR A 1 78 ? -2.129 -2.480 -2.709 1.00 92.56 78 TYR A O 1
ATOM 627 N N . VAL A 1 79 ? -0.103 -3.382 -2.366 1.00 94.06 79 VAL A N 1
ATOM 628 C CA . VAL A 1 79 ? 0.656 -2.145 -2.599 1.00 94.06 79 VAL A CA 1
ATOM 629 C C . VAL A 1 79 ? 1.493 -2.283 -3.864 1.00 94.06 79 VAL A C 1
ATOM 631 O O . VAL A 1 79 ? 2.217 -3.261 -4.042 1.00 94.06 79 VAL A O 1
ATOM 634 N N . THR A 1 80 ? 1.438 -1.273 -4.730 1.00 89.69 80 THR A N 1
ATOM 635 C CA . THR A 1 80 ? 2.303 -1.177 -5.911 1.00 89.69 80 THR A CA 1
ATOM 636 C C . THR A 1 80 ? 3.233 0.025 -5.816 1.00 89.69 80 THR A C 1
ATOM 638 O O . THR A 1 80 ? 2.803 1.130 -5.476 1.00 89.69 80 THR A O 1
ATOM 641 N N . PHE A 1 81 ? 4.500 -0.182 -6.174 1.00 90.69 81 PHE A N 1
ATOM 642 C CA . PHE A 1 81 ? 5.543 0.845 -6.228 1.00 90.69 81 PHE A CA 1
ATOM 643 C C . PHE A 1 81 ? 5.971 1.148 -7.667 1.00 90.69 81 PHE A C 1
ATOM 645 O O . PHE A 1 81 ? 7.089 1.583 -7.912 1.00 90.69 81 PHE A O 1
ATOM 652 N N . ASN A 1 82 ? 5.085 0.954 -8.648 1.00 85.25 82 ASN A N 1
ATOM 653 C CA . ASN A 1 82 ? 5.396 1.103 -10.077 1.00 85.25 82 ASN A CA 1
ATOM 654 C C . ASN A 1 82 ? 5.993 2.458 -10.489 1.00 85.25 82 ASN A C 1
ATOM 656 O O . ASN A 1 82 ? 6.543 2.561 -11.579 1.00 85.25 82 ASN A O 1
ATOM 660 N N . ARG A 1 83 ? 5.880 3.494 -9.652 1.00 84.81 83 ARG A N 1
ATOM 661 C CA . ARG A 1 83 ? 6.413 4.839 -9.902 1.00 84.81 83 ARG A CA 1
ATOM 662 C C . ARG A 1 83 ? 7.753 5.115 -9.214 1.00 84.81 83 ARG A C 1
ATOM 664 O O . ARG A 1 83 ? 8.226 6.242 -9.296 1.00 84.81 83 ARG A O 1
ATO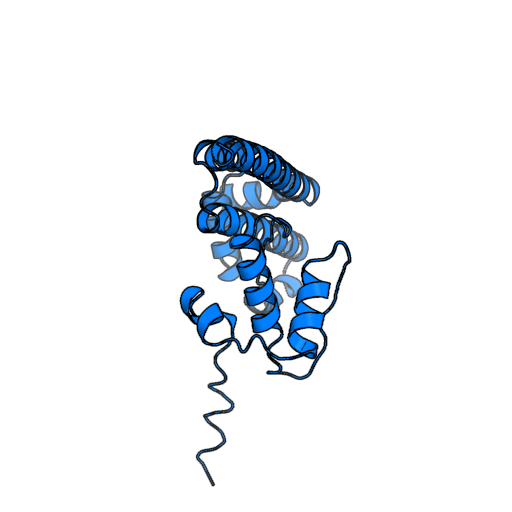M 671 N N . TYR A 1 84 ? 8.382 4.108 -8.600 1.00 85.44 84 TYR A N 1
ATOM 672 C CA . TYR A 1 84 ? 9.650 4.268 -7.876 1.00 85.44 84 TYR A CA 1
ATOM 673 C C . TYR A 1 84 ? 10.766 4.867 -8.748 1.00 85.44 84 TYR A C 1
ATOM 675 O O . TYR A 1 84 ? 11.542 5.681 -8.265 1.00 85.44 84 TYR A O 1
ATOM 683 N N . PHE A 1 85 ? 10.814 4.532 -10.044 1.00 80.00 85 PHE A N 1
ATOM 684 C CA . PHE A 1 85 ? 11.830 5.041 -10.975 1.00 80.00 85 PHE A CA 1
ATOM 685 C C . PHE A 1 85 ? 11.800 6.572 -11.114 1.00 80.00 85 PHE A C 1
ATOM 687 O O . PHE A 1 85 ? 12.803 7.193 -11.440 1.00 80.00 85 PHE A O 1
ATOM 694 N N . ARG A 1 86 ? 10.655 7.213 -10.834 1.00 80.56 86 ARG A N 1
ATOM 695 C CA . ARG A 1 86 ? 10.540 8.681 -10.838 1.00 80.56 86 ARG A CA 1
ATOM 696 C C . ARG A 1 86 ? 11.263 9.330 -9.660 1.00 80.56 86 ARG A C 1
ATOM 698 O O . ARG A 1 86 ? 11.520 10.527 -9.698 1.00 80.56 86 ARG A O 1
ATOM 705 N N . LEU A 1 87 ? 11.563 8.546 -8.629 1.00 81.56 87 LEU A N 1
ATOM 706 C CA . LEU A 1 87 ? 12.227 8.969 -7.399 1.00 81.56 87 LEU A CA 1
ATOM 707 C C . LEU A 1 87 ? 13.726 8.674 -7.427 1.00 81.56 87 LEU A C 1
ATOM 709 O O . LEU A 1 87 ? 14.465 9.178 -6.589 1.00 81.56 87 LEU A O 1
ATOM 713 N N . GLU A 1 88 ? 14.195 7.903 -8.405 1.00 76.12 88 GLU A N 1
ATOM 714 C CA . GLU A 1 88 ? 15.615 7.603 -8.582 1.00 76.12 88 GLU A CA 1
ATOM 715 C C . GLU A 1 88 ? 16.478 8.876 -8.723 1.00 76.12 88 GLU A C 1
ATOM 717 O O . GLU A 1 88 ? 17.481 8.975 -8.016 1.00 76.12 88 GLU A O 1
ATOM 722 N N . PRO A 1 89 ? 16.070 9.919 -9.485 1.00 72.62 89 PRO A N 1
ATOM 723 C CA . PRO A 1 89 ? 16.823 11.178 -9.545 1.00 72.62 89 PRO A CA 1
ATOM 724 C C . PRO A 1 89 ? 16.833 11.966 -8.224 1.00 72.62 89 PRO A C 1
ATOM 726 O O . PRO A 1 89 ? 17.743 12.761 -7.967 1.00 72.62 89 PRO A O 1
ATOM 729 N N . LEU A 1 90 ? 15.813 11.776 -7.377 1.00 70.50 90 LEU A N 1
ATOM 730 C CA . LEU A 1 90 ? 15.754 12.406 -6.057 1.00 70.50 90 LEU A CA 1
ATOM 731 C C . LEU A 1 90 ? 16.812 11.796 -5.136 1.00 70.50 90 LEU A C 1
ATOM 733 O O . LEU A 1 90 ? 17.552 12.542 -4.500 1.00 70.50 90 LEU A O 1
ATOM 737 N N . LEU A 1 91 ? 16.944 10.464 -5.129 1.00 70.25 91 LEU A N 1
ATOM 738 C CA . LEU A 1 91 ? 17.880 9.724 -4.269 1.00 70.25 91 LEU A CA 1
ATOM 739 C C . LEU A 1 91 ? 19.347 10.138 -4.451 1.00 70.25 91 LEU A C 1
ATOM 741 O O . LEU A 1 91 ? 20.124 10.048 -3.504 1.00 70.25 91 LEU A O 1
ATOM 745 N N . SER A 1 92 ? 19.726 10.618 -5.636 1.00 66.56 92 SER A N 1
ATOM 746 C CA . SER A 1 92 ? 21.099 11.025 -5.948 1.00 66.56 92 SER A CA 1
ATOM 747 C C . SER A 1 92 ? 21.415 12.503 -5.688 1.00 66.56 92 SER A C 1
ATOM 749 O O . SER A 1 92 ? 22.573 12.889 -5.821 1.00 66.56 92 SER A O 1
ATOM 751 N N . SER A 1 93 ? 20.424 13.354 -5.391 1.00 63.12 93 SER A N 1
ATOM 752 C CA . SER A 1 93 ? 20.581 14.816 -5.522 1.00 63.12 93 SER A CA 1
ATOM 753 C C . SER A 1 93 ? 20.523 15.626 -4.222 1.00 63.12 93 SER A C 1
ATOM 755 O O . SER A 1 93 ? 21.042 16.739 -4.208 1.00 63.12 93 SER A O 1
ATOM 757 N N . HIS A 1 94 ? 19.926 15.119 -3.135 1.00 66.44 94 HIS A N 1
ATOM 758 C CA . HIS A 1 94 ? 19.698 15.913 -1.915 1.00 66.44 94 HIS A CA 1
ATOM 759 C C . HIS A 1 94 ? 19.896 15.107 -0.624 1.00 66.44 94 HIS A C 1
ATOM 761 O O . HIS A 1 94 ? 19.544 13.931 -0.552 1.00 66.44 94 HIS A O 1
ATOM 767 N N . SER A 1 95 ? 20.369 15.766 0.439 1.00 67.19 95 SER A N 1
ATOM 768 C CA . SER A 1 95 ? 20.592 15.158 1.764 1.00 67.19 95 SER A CA 1
ATOM 769 C C . SER A 1 95 ? 19.326 14.575 2.408 1.00 67.19 95 SER A C 1
ATOM 771 O O . SER A 1 95 ? 19.425 13.643 3.199 1.00 67.19 95 SER A O 1
ATOM 773 N N . ASN A 1 96 ? 18.138 15.075 2.041 1.00 76.69 96 ASN A N 1
ATOM 774 C CA . ASN A 1 96 ? 16.848 14.615 2.572 1.00 76.69 96 ASN A CA 1
ATOM 775 C C . ASN A 1 96 ? 16.110 13.615 1.654 1.00 76.69 96 ASN A C 1
ATOM 777 O O . ASN A 1 96 ? 14.959 13.257 1.904 1.00 76.69 96 ASN A O 1
ATOM 781 N N . ALA A 1 97 ? 16.738 13.172 0.562 1.00 81.38 97 ALA A N 1
ATOM 782 C CA . ALA A 1 97 ? 16.074 12.343 -0.441 1.00 81.38 97 ALA A CA 1
ATOM 783 C C . ALA A 1 97 ? 15.683 10.954 0.077 1.00 81.38 97 ALA A C 1
ATOM 785 O O . ALA A 1 97 ? 14.618 10.441 -0.263 1.00 81.38 97 ALA A O 1
ATOM 786 N N . LEU A 1 98 ? 16.519 10.362 0.934 1.00 85.38 98 LEU A N 1
ATOM 787 C CA . LEU A 1 98 ? 16.242 9.059 1.534 1.00 85.38 98 LEU A CA 1
ATOM 788 C C . LEU A 1 98 ? 15.014 9.113 2.452 1.00 85.38 98 LEU A C 1
ATOM 790 O O . LEU A 1 98 ? 14.159 8.234 2.385 1.00 85.38 98 LEU A O 1
ATOM 794 N N . HIS A 1 99 ? 14.898 10.173 3.256 1.00 87.81 99 HIS A N 1
ATOM 795 C CA . HIS A 1 99 ? 13.734 10.398 4.110 1.00 87.81 99 HIS A CA 1
ATOM 796 C C . HIS A 1 99 ? 12.455 10.516 3.275 1.00 87.81 99 HIS A C 1
ATOM 798 O O . HIS A 1 99 ? 11.495 9.789 3.505 1.00 87.81 99 HIS A O 1
ATOM 804 N N . GLN A 1 100 ? 12.469 11.347 2.228 1.00 88.88 100 GLN A N 1
ATOM 805 C CA . GLN A 1 100 ? 11.322 11.488 1.328 1.00 88.88 100 GLN A CA 1
ATOM 806 C C . GLN A 1 100 ? 10.959 10.178 0.623 1.00 88.88 100 GLN A C 1
ATOM 808 O O . GLN A 1 100 ? 9.782 9.894 0.420 1.00 88.88 100 GLN A O 1
ATOM 813 N N . PHE A 1 101 ? 11.947 9.358 0.263 1.00 90.00 101 PHE A N 1
ATOM 814 C CA . PHE A 1 101 ? 11.688 8.042 -0.307 1.00 90.00 101 PHE A CA 1
ATOM 815 C C . PHE A 1 101 ? 11.013 7.105 0.704 1.00 90.00 101 PHE A C 1
ATOM 817 O O . PHE A 1 101 ? 10.022 6.460 0.363 1.00 90.00 101 PHE A O 1
ATOM 824 N N . HIS A 1 102 ? 11.492 7.058 1.949 1.00 92.06 102 HIS A N 1
ATOM 825 C CA . HIS A 1 102 ? 10.881 6.248 3.005 1.00 92.06 102 HIS A CA 1
ATOM 826 C C . HIS A 1 102 ? 9.450 6.695 3.308 1.00 92.06 102 HIS A C 1
ATOM 828 O O . HIS A 1 102 ? 8.533 5.872 3.263 1.00 92.06 102 HIS A O 1
ATOM 834 N N . SER A 1 103 ? 9.231 7.992 3.524 1.00 94.12 103 SER A N 1
ATOM 835 C CA . SER A 1 103 ? 7.897 8.543 3.762 1.00 94.12 103 SER A CA 1
ATOM 836 C C . SER A 1 103 ? 6.979 8.331 2.553 1.00 94.12 103 SER A C 1
ATOM 838 O O . SER A 1 103 ? 5.795 8.052 2.727 1.00 94.12 103 SER A O 1
ATOM 840 N N . TRP A 1 104 ? 7.495 8.352 1.316 1.00 95.19 104 TRP A N 1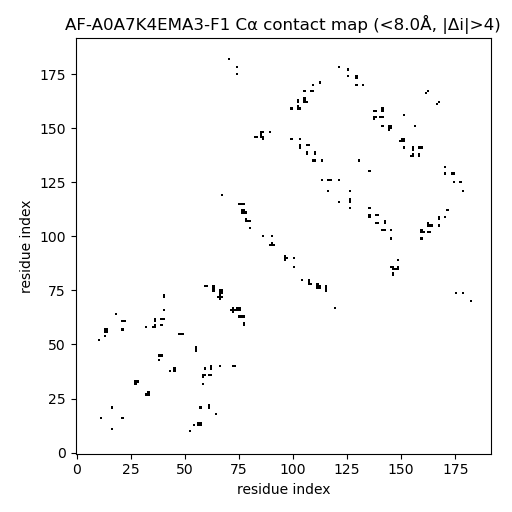
ATOM 841 C CA . TRP A 1 104 ? 6.724 7.968 0.128 1.00 95.19 104 TRP A CA 1
ATOM 842 C C . TRP A 1 104 ? 6.313 6.492 0.149 1.00 95.19 104 TRP A C 1
ATOM 844 O O . TRP A 1 104 ? 5.140 6.198 -0.086 1.00 95.19 104 TRP A O 1
ATOM 854 N N . VAL A 1 105 ? 7.228 5.565 0.460 1.00 95.69 105 VAL A N 1
ATOM 855 C CA . VAL A 1 105 ? 6.903 4.131 0.585 1.00 95.69 105 VAL A CA 1
ATOM 856 C C . VAL A 1 105 ? 5.802 3.927 1.627 1.00 95.69 105 VAL A C 1
ATOM 858 O O . VAL A 1 105 ? 4.808 3.257 1.346 1.00 95.69 105 VAL A O 1
ATOM 861 N N . LEU A 1 106 ? 5.942 4.549 2.798 1.00 96.81 106 LEU A N 1
ATOM 862 C CA . LEU A 1 106 ? 4.966 4.476 3.884 1.00 96.81 106 LEU A CA 1
ATOM 863 C C . LEU A 1 106 ? 3.616 5.079 3.479 1.00 96.81 106 LEU A C 1
ATOM 865 O O . LEU A 1 106 ? 2.579 4.441 3.653 1.00 96.81 106 LEU A O 1
ATOM 869 N N . GLY A 1 107 ? 3.616 6.247 2.835 1.00 96.38 107 GLY A N 1
ATOM 870 C CA . GLY A 1 107 ? 2.405 6.873 2.307 1.00 96.38 107 GLY A CA 1
ATOM 871 C C . GLY A 1 107 ? 1.677 5.982 1.297 1.00 96.38 107 GLY A C 1
ATOM 872 O O . GLY A 1 107 ? 0.458 5.848 1.359 1.00 96.38 107 GLY A O 1
ATOM 873 N N . ARG A 1 108 ? 2.405 5.296 0.406 1.00 97.06 108 ARG A N 1
ATOM 874 C CA . ARG A 1 108 ? 1.823 4.332 -0.548 1.00 97.06 108 ARG A CA 1
ATOM 875 C C . ARG A 1 108 ? 1.170 3.138 0.151 1.00 97.06 108 ARG A C 1
ATOM 877 O O . ARG A 1 108 ? 0.125 2.689 -0.313 1.00 97.06 108 ARG A O 1
ATOM 884 N N . ILE A 1 109 ? 1.753 2.645 1.246 1.00 96.94 109 ILE A N 1
ATOM 885 C CA . ILE A 1 109 ? 1.166 1.566 2.056 1.00 96.94 109 ILE A CA 1
ATOM 886 C C . ILE A 1 109 ? -0.135 2.041 2.712 1.00 96.94 109 ILE A C 1
ATOM 888 O O . ILE A 1 109 ? -1.140 1.338 2.636 1.00 96.94 109 ILE A O 1
ATOM 892 N N . VAL A 1 110 ? -0.146 3.245 3.297 1.00 96.31 110 VAL A N 1
ATOM 893 C CA . VAL A 1 110 ? -1.357 3.820 3.908 1.00 96.31 110 VAL A CA 1
ATOM 894 C C . VAL A 1 110 ? -2.461 4.003 2.867 1.00 96.31 110 VAL A C 1
ATOM 896 O O . VAL A 1 110 ? -3.591 3.587 3.100 1.00 96.31 110 VAL A O 1
ATOM 899 N N . LEU A 1 111 ? -2.155 4.559 1.693 1.00 95.75 111 LEU A N 1
ATOM 900 C CA . LEU A 1 111 ? -3.154 4.719 0.630 1.00 95.75 111 LEU A CA 1
ATOM 901 C C . LEU A 1 111 ? -3.741 3.371 0.190 1.00 95.75 111 LEU A C 1
ATOM 903 O O . LEU A 1 111 ? -4.957 3.236 0.114 1.00 95.75 111 LEU A O 1
ATOM 907 N N . ALA A 1 112 ? -2.898 2.355 -0.005 1.00 95.44 112 ALA A N 1
ATOM 908 C CA . ALA A 1 112 ? -3.347 1.009 -0.354 1.00 95.44 112 ALA A CA 1
ATOM 909 C C . ALA A 1 112 ? -4.210 0.350 0.739 1.00 95.44 112 ALA A C 1
ATOM 911 O O . ALA A 1 112 ? -5.134 -0.405 0.427 1.00 95.44 112 ALA A O 1
ATOM 912 N N . LEU A 1 113 ? -3.932 0.635 2.016 1.00 95.12 113 LEU A N 1
ATOM 913 C CA . LEU A 1 113 ? -4.766 0.199 3.135 1.00 95.12 113 LEU A CA 1
ATOM 914 C C . LEU A 1 113 ? -6.173 0.801 3.028 1.00 95.12 113 LEU A C 1
ATOM 916 O O . LEU A 1 113 ? -7.154 0.063 3.079 1.00 95.12 113 LEU A O 1
ATOM 920 N N . PHE A 1 114 ? -6.281 2.117 2.831 1.00 93.25 114 PHE A N 1
ATOM 921 C CA . PHE A 1 114 ? -7.577 2.793 2.696 1.00 93.25 114 PHE A CA 1
ATOM 922 C C . PHE A 1 114 ? -8.335 2.393 1.428 1.00 93.25 114 PHE A C 1
ATOM 924 O O . PHE A 1 114 ? -9.558 2.257 1.479 1.00 93.25 114 PHE A O 1
ATOM 931 N N . ASP A 1 115 ? -7.635 2.154 0.320 1.00 91.62 115 ASP A N 1
ATOM 932 C CA . ASP A 1 115 ? -8.240 1.602 -0.893 1.00 91.62 115 ASP A CA 1
ATOM 933 C C . ASP A 1 115 ? -8.800 0.195 -0.623 1.00 91.62 115 ASP A C 1
ATOM 935 O O . ASP A 1 115 ? -9.937 -0.094 -0.989 1.00 91.62 115 ASP A O 1
ATOM 939 N N . SER A 1 116 ? -8.067 -0.648 0.117 1.00 91.69 116 SER A N 1
ATOM 940 C CA . SER A 1 116 ? -8.551 -1.979 0.513 1.00 91.69 116 SER A CA 1
ATOM 941 C C . SER A 1 116 ? -9.787 -1.892 1.412 1.00 91.69 116 SER A C 1
ATOM 943 O O . SER A 1 116 ? -10.763 -2.595 1.175 1.00 91.69 116 SER A O 1
ATOM 945 N N . LEU A 1 117 ? -9.809 -0.985 2.395 1.00 89.62 117 LEU A N 1
ATOM 946 C CA . LEU A 1 117 ? -10.977 -0.795 3.266 1.00 89.62 117 LEU A CA 1
ATOM 947 C C . LEU A 1 117 ? -12.237 -0.401 2.479 1.00 89.62 117 LEU A C 1
ATOM 949 O O . LEU A 1 117 ? -13.320 -0.907 2.783 1.00 89.62 117 LEU A O 1
ATOM 953 N N . LYS A 1 118 ? -12.096 0.466 1.467 1.00 88.25 118 LYS A N 1
ATOM 954 C CA . LYS A 1 118 ? -13.202 0.877 0.585 1.00 88.25 118 LYS A CA 1
ATOM 955 C C . LYS A 1 118 ? -13.701 -0.278 -0.272 1.00 88.25 118 LYS A C 1
ATOM 957 O O . LYS A 1 118 ? -14.893 -0.558 -0.274 1.00 88.25 118 LYS A O 1
ATOM 962 N N . GLU A 1 119 ? -12.791 -0.962 -0.960 1.00 86.81 119 GLU A N 1
ATOM 963 C CA . GLU A 1 119 ? -13.116 -2.075 -1.860 1.00 86.81 119 GLU A CA 1
ATOM 964 C C . GLU A 1 119 ? -13.774 -3.258 -1.139 1.00 86.81 119 GLU A C 1
ATOM 966 O O . GLU A 1 119 ? -14.575 -3.986 -1.717 1.00 86.81 119 GLU A O 1
ATOM 971 N N . TRP A 1 120 ? -13.450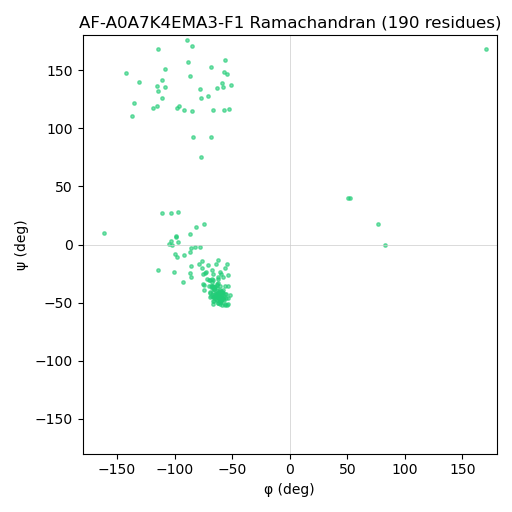 -3.457 0.138 1.00 85.75 120 TRP A N 1
ATOM 972 C CA . TRP A 1 120 ? -13.991 -4.541 0.956 1.00 85.75 120 TRP A CA 1
ATOM 973 C C . TRP A 1 120 ? -15.321 -4.169 1.632 1.00 85.75 120 TRP A C 1
ATOM 975 O O . TRP A 1 120 ? -15.797 -4.917 2.482 1.00 85.75 120 TRP A O 1
ATOM 985 N N . ASN A 1 121 ? -15.921 -3.023 1.273 1.00 80.56 121 ASN A N 1
ATOM 986 C CA . ASN A 1 121 ? -17.157 -2.493 1.863 1.00 80.56 121 ASN A CA 1
ATOM 987 C C . ASN A 1 121 ? -17.112 -2.444 3.398 1.00 80.56 121 ASN A C 1
ATOM 989 O O . ASN A 1 121 ? -18.083 -2.773 4.083 1.00 80.56 121 ASN A O 1
ATOM 993 N N . THR A 1 122 ? -15.959 -2.055 3.949 1.00 79.69 122 THR A N 1
ATOM 994 C CA . THR A 1 122 ? -15.790 -1.943 5.399 1.00 79.69 122 THR A CA 1
ATOM 995 C C . THR A 1 122 ? -16.812 -0.944 5.960 1.00 79.69 122 THR A C 1
ATOM 997 O O . THR A 1 122 ? -17.009 0.108 5.345 1.00 79.69 122 THR A O 1
ATOM 1000 N N . PRO A 1 123 ? -17.445 -1.212 7.120 1.00 80.25 123 PRO A N 1
ATOM 1001 C CA . PRO A 1 123 ? -18.431 -0.304 7.697 1.00 80.25 123 PRO A CA 1
ATOM 1002 C C . PRO A 1 123 ? -17.921 1.138 7.800 1.00 80.25 123 PRO A C 1
ATOM 1004 O O . PRO A 1 123 ? -16.794 1.380 8.239 1.00 80.25 123 PRO A O 1
ATOM 1007 N N . GLU A 1 124 ? -18.776 2.103 7.453 1.00 82.31 124 GLU A N 1
ATOM 1008 C CA . GLU A 1 124 ? -18.435 3.535 7.416 1.00 82.31 124 GLU A CA 1
ATOM 1009 C C . GLU A 1 124 ? -17.832 4.027 8.738 1.00 82.31 124 GLU A C 1
ATOM 1011 O O . GLU A 1 124 ? -16.888 4.816 8.743 1.00 82.31 124 GLU A O 1
ATOM 1016 N N . LYS A 1 125 ? -18.312 3.494 9.868 1.00 81.25 125 LYS A N 1
ATOM 1017 C CA . LYS A 1 125 ? -17.773 3.788 11.200 1.00 81.25 125 LYS A CA 1
ATOM 1018 C C . LYS A 1 125 ? -16.295 3.408 11.318 1.00 81.25 125 LYS A C 1
ATOM 1020 O O . LYS A 1 125 ? -15.498 4.222 11.767 1.00 81.25 125 LYS A O 1
ATOM 1025 N N . THR A 1 126 ? -15.926 2.201 10.889 1.00 78.56 126 THR A N 1
ATOM 1026 C CA . THR A 1 126 ? -14.539 1.709 10.901 1.00 78.56 126 THR A CA 1
ATOM 1027 C C . THR A 1 126 ? -13.649 2.561 9.999 1.00 78.56 126 THR A C 1
ATOM 1029 O O . THR A 1 126 ? -12.568 2.972 10.421 1.00 78.56 126 THR A O 1
ATOM 1032 N N . TYR A 1 127 ? -14.116 2.872 8.785 1.00 83.31 127 TYR A N 1
ATOM 1033 C CA . TYR A 1 127 ? -13.391 3.751 7.868 1.00 83.31 127 TYR A CA 1
ATOM 1034 C C . TYR A 1 127 ? -13.183 5.143 8.479 1.00 83.31 127 TYR A C 1
ATOM 1036 O O . TYR A 1 127 ? -12.068 5.658 8.473 1.00 83.31 127 TYR A O 1
ATOM 1044 N N . THR A 1 128 ? -14.235 5.721 9.062 1.00 83.94 128 THR A N 1
ATOM 1045 C CA . THR A 1 128 ? -14.203 7.051 9.682 1.00 83.94 128 THR A CA 1
ATOM 1046 C C . THR A 1 128 ? -13.223 7.101 10.849 1.00 83.94 128 THR A C 1
ATOM 1048 O O . THR A 1 128 ? -12.391 8.006 10.895 1.00 83.94 128 THR A O 1
ATOM 1051 N N . THR A 1 129 ? -13.249 6.1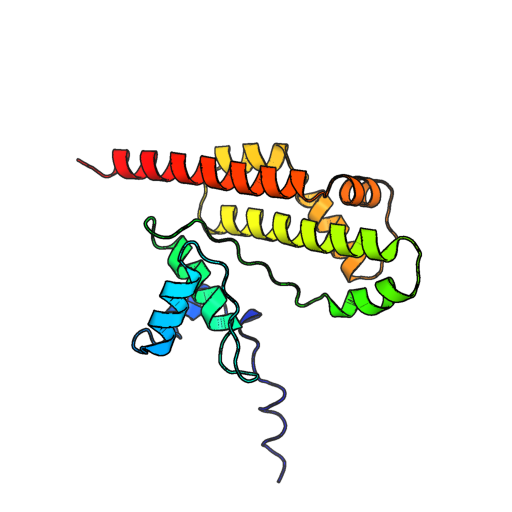05 11.744 1.00 84.62 129 THR A N 1
ATOM 1052 C CA . THR A 1 129 ? -12.296 5.998 12.859 1.00 84.62 129 THR A CA 1
ATOM 1053 C C . THR A 1 129 ? -10.855 5.997 12.353 1.00 84.62 129 THR A C 1
ATOM 1055 O O . THR A 1 129 ? -10.071 6.849 12.760 1.00 84.62 129 THR A O 1
ATOM 1058 N N . LEU A 1 130 ? -10.517 5.140 11.389 1.00 84.44 130 LEU A N 1
ATOM 1059 C CA . LEU A 1 130 ? -9.156 5.087 10.843 1.00 84.44 130 LEU A CA 1
ATOM 1060 C C . LEU A 1 130 ? -8.777 6.370 10.093 1.00 84.44 130 LEU A C 1
ATOM 1062 O O . LEU A 1 130 ? -7.651 6.843 10.203 1.00 84.44 130 LEU A O 1
ATOM 1066 N N . SER A 1 131 ? -9.714 6.968 9.354 1.00 83.75 131 SER A N 1
ATOM 1067 C CA . SER A 1 131 ? -9.478 8.222 8.629 1.00 83.75 131 SER A CA 1
ATOM 1068 C C . SER A 1 131 ? -9.268 9.422 9.556 1.00 83.75 131 SER A C 1
ATOM 1070 O O . SER A 1 131 ? -8.656 10.405 9.153 1.00 83.75 131 SER A O 1
ATOM 1072 N N . SER A 1 132 ? -9.736 9.343 10.806 1.00 84.00 132 SER A N 1
ATOM 1073 C CA . SER A 1 132 ? -9.449 10.360 11.821 1.00 84.00 132 SER A CA 1
ATOM 1074 C C . SER A 1 132 ? -8.023 10.257 12.374 1.00 84.00 132 SER A C 1
ATOM 1076 O O . SER A 1 132 ? -7.456 11.262 12.793 1.00 84.00 132 SER A O 1
ATOM 1078 N N . GLU A 1 133 ? -7.422 9.064 12.319 1.00 82.94 133 GLU A N 1
ATOM 1079 C CA . GLU A 1 133 ? -6.041 8.809 12.748 1.00 82.94 133 GLU A CA 1
ATOM 1080 C C . GLU A 1 133 ? -5.013 9.102 11.643 1.00 82.94 133 GLU A C 1
ATOM 1082 O O . GLU A 1 133 ? -3.830 9.278 11.932 1.00 82.94 133 GLU A O 1
ATOM 1087 N N . ALA A 1 134 ? -5.440 9.164 10.376 1.00 86.38 134 ALA A N 1
ATOM 1088 C CA . ALA A 1 134 ? -4.561 9.372 9.230 1.00 86.38 134 ALA A CA 1
ATOM 1089 C C . ALA A 1 134 ? -5.143 10.402 8.244 1.00 86.38 134 ALA A C 1
ATOM 1091 O O . ALA A 1 134 ? -6.208 10.163 7.673 1.00 86.38 134 ALA A O 1
ATOM 1092 N N . PRO A 1 135 ? -4.436 11.507 7.936 1.00 90.38 135 PRO A N 1
ATOM 1093 C CA . PRO A 1 135 ? -4.919 12.515 6.996 1.00 90.38 135 PRO A CA 1
ATOM 1094 C C . PRO A 1 135 ? -4.761 12.038 5.539 1.00 90.38 135 PRO A C 1
ATOM 1096 O O . PRO A 1 135 ? -3.868 12.482 4.814 1.00 90.38 135 PRO A O 1
ATOM 1099 N N . VAL A 1 136 ? -5.629 11.121 5.095 1.00 92.19 136 VAL A N 1
ATOM 1100 C CA . VAL A 1 136 ? -5.531 10.402 3.806 1.00 92.19 136 VAL A CA 1
ATOM 1101 C C . VAL A 1 136 ? -5.359 11.343 2.611 1.00 92.19 136 VAL A C 1
ATOM 1103 O O . VAL A 1 136 ? -4.506 11.102 1.757 1.00 92.19 136 VAL A O 1
ATOM 1106 N N . ASP A 1 137 ? -6.113 12.442 2.556 1.00 92.50 137 ASP A N 1
ATOM 1107 C CA . ASP A 1 137 ? -6.013 13.410 1.456 1.00 92.50 137 ASP A CA 1
ATOM 1108 C C . ASP A 1 137 ? -4.679 14.166 1.457 1.00 92.50 137 ASP A C 1
ATOM 1110 O O . ASP A 1 137 ? -4.103 14.426 0.396 1.00 92.50 137 ASP A O 1
ATOM 1114 N N . ALA A 1 138 ? -4.143 14.472 2.640 1.00 93.88 138 ALA A N 1
ATOM 1115 C CA . ALA A 1 138 ? -2.836 15.103 2.773 1.00 93.88 138 ALA A CA 1
ATOM 1116 C C . ALA A 1 138 ? -1.714 14.132 2.366 1.00 93.88 138 ALA A C 1
ATOM 1118 O O . ALA A 1 138 ? -0.816 14.517 1.618 1.00 93.88 138 ALA A O 1
ATOM 1119 N N . ILE A 1 139 ? -1.818 12.855 2.755 1.00 95.69 139 ILE A N 1
ATOM 1120 C CA . ILE A 1 139 ? -0.910 11.778 2.326 1.00 95.69 139 ILE A CA 1
ATOM 1121 C C . ILE A 1 139 ? -0.961 11.606 0.806 1.00 95.69 139 ILE A C 1
ATOM 1123 O O . ILE A 1 139 ? 0.079 11.544 0.148 1.00 95.69 139 ILE A O 1
ATOM 1127 N N . LYS A 1 140 ? -2.159 11.598 0.214 1.00 94.94 140 LYS A N 1
ATOM 1128 C CA . LYS A 1 140 ? -2.346 11.529 -1.240 1.00 94.94 140 LYS A CA 1
ATOM 1129 C C . LYS A 1 140 ? -1.717 12.726 -1.949 1.00 94.94 140 LYS A C 1
ATOM 1131 O O . LYS A 1 140 ? -1.078 12.554 -2.988 1.00 94.94 140 LYS A O 1
ATOM 1136 N N . SER A 1 141 ? -1.880 13.930 -1.403 1.00 94.50 141 SER A N 1
ATOM 1137 C CA . SER A 1 141 ? -1.241 15.143 -1.920 1.00 94.50 141 SER A CA 1
ATOM 1138 C C . SER A 1 141 ? 0.284 15.026 -1.880 1.00 94.50 141 SER A C 1
ATOM 1140 O O . SER A 1 141 ? 0.936 15.183 -2.914 1.00 94.50 141 SER A O 1
ATOM 1142 N N . TYR A 1 142 ? 0.844 14.650 -0.728 1.00 95.38 142 TYR A N 1
ATOM 1143 C CA . TYR A 1 142 ? 2.277 14.428 -0.538 1.00 95.38 142 TYR A CA 1
ATOM 1144 C C . TYR A 1 142 ? 2.846 13.416 -1.548 1.00 95.38 142 TYR A C 1
ATOM 1146 O O . TYR A 1 142 ? 3.775 13.743 -2.291 1.00 95.38 142 TYR A O 1
ATOM 1154 N N . VAL A 1 143 ? 2.239 12.227 -1.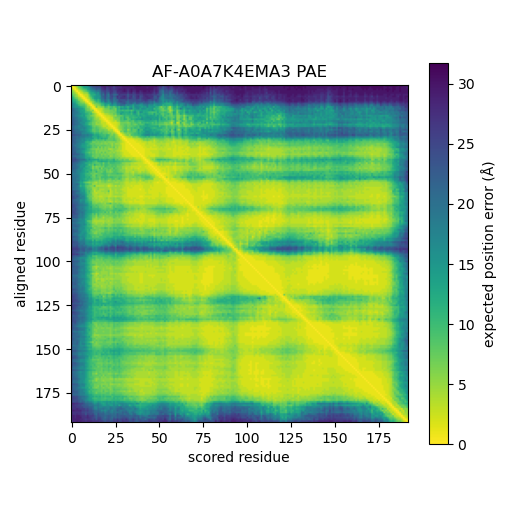661 1.00 94.88 143 VAL A N 1
ATOM 1155 C CA . VAL A 1 143 ? 2.658 11.181 -2.612 1.00 94.88 143 VAL A CA 1
ATOM 1156 C C . VAL A 1 143 ? 2.654 11.711 -4.048 1.00 94.88 143 VAL A C 1
ATOM 1158 O O . VAL A 1 143 ? 3.622 11.513 -4.781 1.00 94.88 143 VAL A O 1
ATOM 1161 N N . ASN A 1 144 ? 1.606 12.436 -4.450 1.00 93.31 144 ASN A N 1
ATOM 1162 C CA . ASN A 1 144 ? 1.517 13.016 -5.791 1.00 93.31 144 ASN A CA 1
ATOM 1163 C C . ASN A 1 144 ? 2.591 14.079 -6.061 1.00 93.31 144 ASN A C 1
ATOM 1165 O O . ASN A 1 144 ? 3.072 14.170 -7.193 1.00 93.31 144 ASN A O 1
ATOM 1169 N N . ARG A 1 145 ? 2.965 14.892 -5.064 1.00 92.44 145 ARG A N 1
ATOM 1170 C CA . ARG A 1 145 ? 4.043 15.887 -5.205 1.00 92.44 145 ARG A CA 1
ATOM 1171 C C . ARG A 1 145 ? 5.389 15.205 -5.409 1.00 92.44 145 ARG A C 1
ATOM 1173 O O . ARG A 1 145 ? 6.086 15.534 -6.367 1.00 92.44 145 ARG A O 1
ATOM 1180 N N . ILE A 1 146 ? 5.701 14.219 -4.569 1.00 91.69 146 ILE A N 1
ATOM 1181 C CA . ILE A 1 146 ? 6.946 13.448 -4.631 1.00 91.69 146 ILE A CA 1
ATOM 1182 C C . ILE A 1 146 ? 7.078 12.716 -5.975 1.00 91.69 146 ILE A C 1
ATOM 1184 O O . ILE A 1 146 ? 8.086 12.858 -6.660 1.00 91.69 146 ILE A O 1
ATOM 1188 N N . GLU A 1 147 ? 6.028 12.035 -6.444 1.00 91.06 147 GLU A N 1
ATOM 1189 C CA . GLU A 1 147 ? 6.033 11.343 -7.746 1.00 91.06 147 GLU A CA 1
ATOM 1190 C C . GLU A 1 147 ? 6.176 12.268 -8.967 1.00 91.06 147 GLU A C 1
ATOM 1192 O O . GLU A 1 147 ? 6.450 11.794 -10.076 1.00 91.06 147 GLU A O 1
ATOM 1197 N N . ARG A 1 148 ? 5.931 13.569 -8.791 1.00 89.50 148 ARG A N 1
ATOM 1198 C CA . ARG A 1 148 ? 6.070 14.610 -9.819 1.00 89.50 148 ARG A CA 1
ATOM 1199 C C . ARG A 1 148 ? 7.338 15.442 -9.645 1.00 89.50 148 ARG A C 1
ATOM 1201 O O . ARG A 1 148 ? 7.524 16.379 -10.417 1.00 89.50 148 ARG A O 1
ATOM 1208 N N . ASN A 1 149 ? 8.174 15.114 -8.660 1.00 87.19 149 ASN A N 1
ATOM 1209 C CA . ASN A 1 149 ? 9.354 15.891 -8.293 1.00 87.19 149 ASN A CA 1
ATOM 1210 C C . ASN A 1 149 ? 9.020 17.379 -8.042 1.00 87.19 149 ASN A C 1
ATOM 1212 O O . ASN A 1 149 ? 9.724 18.285 -8.484 1.00 87.19 149 ASN A O 1
ATOM 1216 N N . LEU A 1 150 ? 7.878 17.634 -7.394 1.00 88.06 150 LEU A N 1
ATOM 1217 C CA . LEU A 1 150 ? 7.488 18.977 -6.972 1.00 88.06 150 LEU A CA 1
ATOM 1218 C C . LEU A 1 150 ? 8.101 19.280 -5.600 1.00 88.06 150 LEU A C 1
ATOM 1220 O O . LEU A 1 150 ? 8.146 18.385 -4.753 1.00 88.06 150 LEU A O 1
ATOM 1224 N N . PRO A 1 151 ? 8.501 20.537 -5.335 1.00 85.75 151 PRO A N 1
ATOM 1225 C CA . PRO A 1 151 ? 8.995 20.928 -4.018 1.00 85.75 151 PRO A CA 1
ATOM 1226 C C . PRO A 1 151 ? 7.943 20.634 -2.946 1.00 85.75 151 PRO A C 1
ATOM 1228 O O . PRO A 1 151 ? 6.743 20.707 -3.220 1.00 85.75 151 PRO A O 1
ATOM 1231 N N . LEU A 1 152 ? 8.356 20.307 -1.726 1.00 87.81 152 LEU A N 1
ATOM 1232 C CA . LEU A 1 152 ? 7.418 20.109 -0.622 1.00 87.81 152 LEU A CA 1
ATOM 1233 C C . LEU A 1 152 ? 6.949 21.462 -0.082 1.00 87.81 152 LEU A C 1
ATOM 1235 O O . LEU A 1 152 ? 7.751 22.371 0.113 1.00 87.81 152 LEU A O 1
ATOM 1239 N N . ASP A 1 153 ? 5.640 21.595 0.124 1.00 90.50 153 ASP A N 1
ATOM 1240 C CA . ASP A 1 153 ? 5.092 22.670 0.950 1.00 90.50 153 ASP A CA 1
ATOM 1241 C C . ASP A 1 153 ? 5.113 22.255 2.429 1.00 90.50 153 ASP A C 1
ATOM 1243 O O . ASP A 1 153 ? 5.372 21.095 2.757 1.00 90.50 153 ASP A O 1
ATOM 1247 N N . GLN A 1 154 ? 4.828 23.206 3.320 1.00 91.06 154 GLN A N 1
ATOM 1248 C CA . GLN A 1 154 ? 4.853 22.985 4.768 1.00 91.06 154 GLN A CA 1
ATOM 1249 C C . GLN A 1 154 ? 3.991 21.783 5.192 1.00 91.06 154 GLN A C 1
ATOM 1251 O O . GLN A 1 154 ? 4.465 20.900 5.900 1.00 91.06 154 GLN A O 1
ATOM 1256 N N . LYS A 1 155 ? 2.761 21.691 4.669 1.00 92.00 155 LYS A N 1
ATOM 1257 C CA . LYS A 1 155 ? 1.834 20.588 4.969 1.00 92.00 155 LYS A CA 1
ATOM 1258 C C . LYS A 1 155 ? 2.385 19.238 4.518 1.00 92.00 155 LYS A C 1
ATOM 1260 O O . LYS A 1 155 ? 2.263 18.245 5.222 1.00 92.00 155 LYS A O 1
ATOM 1265 N N . SER A 1 156 ? 2.979 19.187 3.331 1.00 92.38 156 SER A N 1
ATOM 1266 C CA . SER A 1 156 ? 3.549 17.958 2.780 1.00 92.38 156 SER A CA 1
ATOM 1267 C C . SER A 1 156 ? 4.807 17.527 3.536 1.00 92.38 156 SER A C 1
ATOM 1269 O O . SER A 1 156 ? 5.065 16.330 3.626 1.00 92.38 156 SER A O 1
ATOM 1271 N N . SER A 1 157 ? 5.570 18.476 4.090 1.00 91.56 157 SER A N 1
ATOM 1272 C CA . SER A 1 157 ? 6.694 18.180 4.985 1.00 91.56 157 SER A CA 1
ATOM 1273 C C . SER A 1 157 ? 6.209 17.569 6.298 1.00 91.56 157 SER A C 1
ATOM 1275 O O . SER A 1 157 ? 6.674 16.502 6.670 1.00 91.56 157 SER A O 1
ATOM 1277 N N . GLU A 1 158 ? 5.208 18.178 6.939 1.00 93.06 158 GLU A N 1
ATOM 1278 C CA . GLU A 1 158 ? 4.607 17.659 8.178 1.00 93.06 158 GLU A CA 1
ATOM 1279 C C . GLU A 1 158 ? 4.038 16.246 7.990 1.00 93.06 158 GLU A C 1
ATOM 1281 O O . GLU A 1 158 ? 4.231 15.366 8.827 1.00 93.06 158 GLU A O 1
ATOM 1286 N N . VAL A 1 159 ? 3.383 15.998 6.850 1.00 94.19 159 VAL A N 1
ATOM 1287 C CA . VAL A 1 159 ? 2.923 14.655 6.479 1.00 94.19 159 VAL A CA 1
ATOM 1288 C C . VAL A 1 159 ? 4.099 13.689 6.357 1.00 94.19 159 VAL A C 1
ATOM 1290 O O . VAL A 1 159 ? 4.019 12.587 6.895 1.00 94.19 159 VAL A O 1
ATOM 1293 N N . ALA A 1 160 ? 5.178 14.079 5.674 1.00 92.81 160 ALA A N 1
ATOM 1294 C CA . ALA A 1 160 ? 6.350 13.225 5.512 1.00 92.81 160 ALA A CA 1
ATOM 1295 C C . ALA A 1 160 ? 6.963 12.832 6.864 1.00 92.81 160 ALA A C 1
ATOM 1297 O O . ALA A 1 160 ? 7.298 11.663 7.045 1.00 92.81 160 ALA A O 1
ATOM 1298 N N . ASP A 1 161 ? 7.041 13.777 7.802 1.00 92.56 161 ASP A N 1
ATOM 1299 C CA . ASP A 1 161 ? 7.589 13.570 9.147 1.00 92.56 161 ASP A CA 1
ATOM 1300 C C . ASP A 1 161 ? 6.661 12.710 10.030 1.00 92.56 161 ASP A C 1
ATOM 1302 O O . ASP A 1 161 ? 7.126 11.964 10.888 1.00 92.56 161 ASP A O 1
ATOM 1306 N N . SER A 1 162 ? 5.343 12.770 9.805 1.00 93.44 162 SER A N 1
ATOM 1307 C CA . SER A 1 162 ? 4.352 11.945 10.522 1.00 93.44 162 SER A CA 1
ATOM 1308 C C . SER A 1 162 ? 4.295 10.480 10.054 1.00 93.44 162 SER A C 1
ATOM 1310 O O . SER A 1 162 ? 3.791 9.602 10.764 1.00 93.44 162 SER A O 1
ATOM 1312 N N . LEU A 1 163 ? 4.787 10.202 8.843 1.00 94.75 163 LEU A N 1
ATOM 1313 C CA . LEU A 1 163 ? 4.800 8.867 8.253 1.00 94.75 163 LEU A CA 1
ATOM 1314 C C . LEU A 1 163 ? 6.028 8.102 8.751 1.00 94.75 163 LEU A C 1
ATOM 1316 O O . LEU A 1 163 ? 7.095 8.155 8.144 1.00 94.75 163 LEU A O 1
ATOM 1320 N N . THR A 1 164 ? 5.852 7.349 9.835 1.00 94.88 164 THR A N 1
ATOM 1321 C CA . THR A 1 164 ? 6.873 6.467 10.407 1.00 94.88 164 THR A CA 1
ATOM 1322 C C . THR A 1 164 ? 6.449 5.004 10.300 1.00 94.88 164 THR A C 1
ATOM 1324 O O . THR A 1 164 ? 5.305 4.679 9.970 1.00 94.88 164 THR A O 1
ATOM 1327 N N . ILE A 1 165 ? 7.380 4.087 10.562 1.00 95.50 165 ILE A N 1
ATOM 1328 C CA . ILE A 1 165 ? 7.072 2.652 10.569 1.00 95.50 165 ILE A CA 1
ATOM 1329 C C . ILE A 1 165 ? 6.019 2.353 11.644 1.00 95.50 165 ILE A C 1
ATOM 1331 O O . ILE A 1 165 ? 5.076 1.609 11.385 1.00 95.50 165 ILE A O 1
ATOM 1335 N N . GLU A 1 166 ? 6.145 2.970 12.816 1.00 95.31 166 GLU A N 1
ATOM 1336 C CA . GLU A 1 166 ? 5.256 2.788 13.962 1.00 95.31 166 GLU A CA 1
ATOM 1337 C C . GLU A 1 166 ? 3.835 3.262 13.652 1.00 95.31 166 GLU A C 1
ATOM 1339 O O . GLU A 1 166 ? 2.878 2.543 13.943 1.00 95.31 166 GLU A O 1
ATOM 1344 N N . THR A 1 167 ? 3.676 4.431 13.017 1.00 93.62 167 THR A N 1
ATOM 1345 C CA . THR A 1 167 ? 2.343 4.954 12.678 1.00 93.62 167 THR A CA 1
ATOM 1346 C C . THR A 1 167 ? 1.649 4.074 11.642 1.00 93.62 167 THR A C 1
ATOM 1348 O O . THR A 1 167 ? 0.472 3.745 11.793 1.00 93.62 167 THR A O 1
ATOM 1351 N N . VAL A 1 168 ? 2.379 3.584 10.637 1.00 95.31 168 VAL A N 1
ATOM 1352 C CA . VAL A 1 168 ? 1.825 2.660 9.636 1.00 95.31 168 VAL A CA 1
ATOM 1353 C C . VAL A 1 168 ? 1.506 1.287 10.236 1.00 95.31 168 VAL A C 1
ATOM 1355 O O . VAL A 1 168 ? 0.448 0.726 9.946 1.00 95.31 168 VAL A O 1
ATOM 1358 N N . GLN A 1 169 ? 2.368 0.744 11.099 1.00 95.00 169 GLN A N 1
ATOM 1359 C CA . GLN A 1 169 ? 2.105 -0.513 11.808 1.00 95.00 169 GLN A CA 1
ATOM 1360 C C . GLN A 1 169 ? 0.869 -0.414 12.705 1.00 95.00 169 GLN A C 1
ATOM 1362 O O . GLN A 1 169 ? 0.060 -1.347 12.726 1.00 95.00 169 GLN A O 1
ATOM 1367 N N . HIS A 1 170 ? 0.701 0.711 13.406 1.00 93.88 170 HIS A N 1
ATOM 1368 C CA . HIS A 1 170 ? -0.491 0.988 14.201 1.00 93.88 170 HIS A CA 1
ATOM 1369 C C . HIS A 1 170 ? -1.746 0.972 13.324 1.00 93.88 170 HIS A C 1
ATOM 1371 O O . HIS A 1 170 ? -2.668 0.208 13.600 1.00 93.88 170 HIS A O 1
ATOM 1377 N N . LEU A 1 171 ? -1.751 1.718 12.214 1.00 93.12 171 LEU A N 1
ATOM 1378 C CA . LEU A 1 171 ? -2.891 1.778 11.291 1.00 93.12 171 LEU A CA 1
ATOM 1379 C C . LEU A 1 171 ? -3.265 0.402 10.723 1.00 93.12 171 LEU A C 1
ATOM 1381 O O . LEU A 1 171 ? -4.442 0.043 10.712 1.00 93.12 171 LEU A O 1
ATOM 1385 N N . ILE A 1 172 ? -2.282 -0.395 10.291 1.00 92.44 172 ILE A N 1
ATOM 1386 C CA . ILE A 1 172 ? -2.522 -1.756 9.781 1.00 92.44 172 ILE A CA 1
ATOM 1387 C C . ILE A 1 172 ? -3.106 -2.652 10.881 1.00 92.44 172 ILE A C 1
ATOM 1389 O O . ILE A 1 172 ? -4.032 -3.423 10.626 1.00 92.44 172 ILE A O 1
ATOM 1393 N N . SER A 1 173 ? -2.591 -2.547 12.106 1.00 91.12 173 SER A N 1
ATOM 1394 C CA . SER A 1 173 ? -3.058 -3.345 13.244 1.00 91.12 173 SER A CA 1
ATOM 1395 C C . SER A 1 173 ? -4.487 -2.976 13.647 1.00 91.12 173 SER A C 1
ATOM 1397 O O . SER A 1 173 ? -5.316 -3.867 13.845 1.00 91.12 173 SER A O 1
ATOM 1399 N N . SER A 1 174 ? -4.802 -1.680 13.701 1.00 90.44 174 SER A N 1
ATOM 1400 C CA . SER A 1 174 ? -6.148 -1.167 13.970 1.00 90.44 174 SER A CA 1
ATOM 1401 C C . SER A 1 174 ? -7.135 -1.594 12.887 1.00 90.44 174 SER A C 1
ATOM 1403 O O . SER A 1 174 ? -8.209 -2.105 13.202 1.00 90.44 174 SER A O 1
ATOM 1405 N N . ALA A 1 175 ? -6.754 -1.478 11.612 1.00 88.62 175 ALA A N 1
ATOM 1406 C CA . ALA A 1 175 ? -7.578 -1.930 10.495 1.00 88.62 175 ALA A CA 1
ATOM 1407 C C . ALA A 1 175 ? -7.871 -3.432 10.564 1.00 88.62 175 ALA A C 1
ATOM 1409 O O . ALA A 1 175 ? -9.024 -3.842 10.439 1.00 88.62 175 ALA A O 1
ATOM 1410 N N . ARG A 1 176 ? -6.848 -4.249 10.838 1.00 86.88 176 ARG A N 1
ATOM 1411 C CA . ARG A 1 176 ? -7.008 -5.693 11.018 1.00 86.88 176 ARG A CA 1
ATOM 1412 C C . ARG A 1 176 ? -7.965 -6.020 12.165 1.00 86.88 176 ARG A C 1
ATOM 1414 O O . ARG A 1 176 ? -8.854 -6.845 11.981 1.00 86.88 176 ARG A O 1
ATOM 1421 N N . LYS A 1 177 ? -7.797 -5.386 13.330 1.00 85.25 177 LYS A N 1
ATOM 1422 C CA . LYS A 1 177 ? -8.645 -5.628 14.506 1.00 85.25 177 LYS A CA 1
ATOM 1423 C C . LYS A 1 177 ? -10.108 -5.288 14.220 1.00 85.25 177 LYS A C 1
ATOM 1425 O O . LYS A 1 177 ? -10.988 -6.103 14.476 1.00 85.25 177 LYS A O 1
ATOM 1430 N N . LEU A 1 178 ? -10.357 -4.115 13.640 1.00 81.94 178 LEU A N 1
ATOM 1431 C CA . LEU A 1 178 ? -11.708 -3.679 13.289 1.00 81.94 178 LEU A CA 1
ATOM 1432 C C . LEU A 1 178 ? -12.344 -4.605 12.242 1.00 81.94 178 LEU A C 1
ATOM 1434 O O . LEU A 1 178 ? -13.543 -4.864 12.285 1.00 81.94 178 LEU A O 1
ATOM 1438 N N . TRP A 1 179 ? -11.551 -5.139 11.313 1.00 77.88 179 TRP A N 1
ATOM 1439 C CA . TRP A 1 179 ? -12.026 -6.121 10.342 1.00 77.88 179 TRP A CA 1
ATOM 1440 C C . TRP A 1 179 ? -12.390 -7.470 10.990 1.00 77.88 179 TRP A C 1
ATOM 1442 O O . TRP A 1 179 ? -13.465 -8.003 10.714 1.00 77.88 179 TRP A O 1
ATOM 1452 N N . GLU A 1 180 ? -11.555 -7.991 11.896 1.00 78.88 180 GLU A N 1
ATOM 1453 C CA . GLU A 1 180 ? -11.832 -9.227 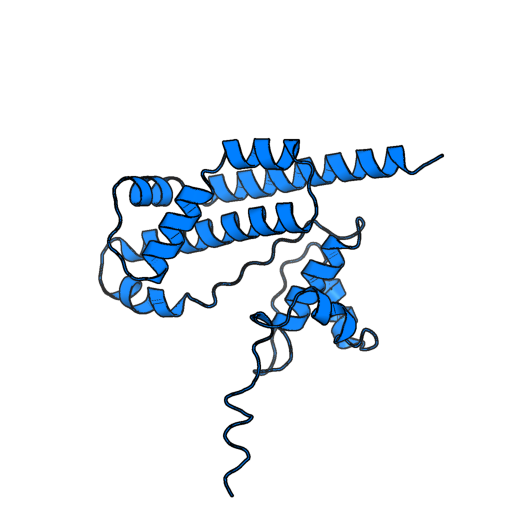12.651 1.00 78.88 180 GLU A CA 1
ATOM 1454 C C . GLU A 1 180 ? -13.119 -9.104 13.493 1.00 78.88 180 GLU A C 1
ATOM 1456 O O . GLU A 1 180 ? -13.953 -10.011 13.488 1.00 78.88 180 GLU A O 1
ATOM 1461 N N . GLU A 1 181 ? -13.327 -7.963 14.157 1.00 75.06 181 GLU A N 1
ATOM 1462 C CA . GLU A 1 181 ? -14.553 -7.675 14.915 1.00 75.06 181 GLU A CA 1
ATOM 1463 C C . GLU A 1 181 ? -15.794 -7.676 14.006 1.00 75.06 181 GLU A C 1
ATOM 1465 O O . GLU A 1 181 ? -16.810 -8.289 14.339 1.00 75.06 181 GLU A O 1
ATOM 1470 N N . ASN A 1 182 ? -15.706 -7.060 12.825 1.00 68.19 182 ASN A N 1
ATOM 1471 C CA . ASN A 1 182 ? -16.821 -6.978 11.879 1.00 68.19 182 ASN A CA 1
ATOM 1472 C C . ASN A 1 182 ? -17.207 -8.337 11.266 1.00 68.19 182 ASN A C 1
ATOM 1474 O O . ASN A 1 182 ? -1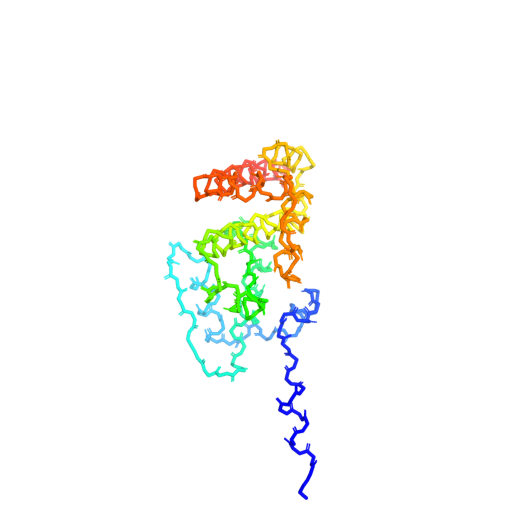8.397 -8.592 11.068 1.00 68.19 182 ASN A O 1
ATOM 1478 N N . ILE A 1 183 ? -16.247 -9.234 11.001 1.00 65.81 183 ILE A N 1
ATOM 1479 C CA . ILE A 1 183 ? -16.561 -10.598 10.531 1.00 65.81 183 ILE A CA 1
ATOM 1480 C C . ILE A 1 183 ? -17.346 -11.372 11.573 1.00 65.81 183 ILE A C 1
ATOM 1482 O O . ILE A 1 183 ? -18.293 -12.074 11.218 1.00 65.81 183 ILE A O 1
ATOM 1486 N N . LEU A 1 184 ? -16.966 -11.253 12.846 1.00 57.84 184 LEU A N 1
ATOM 1487 C CA . LEU A 1 184 ? -17.700 -11.912 13.915 1.00 57.84 184 LEU A CA 1
ATOM 1488 C C . LEU A 1 184 ? -19.146 -11.410 13.914 1.00 57.84 184 LEU A C 1
ATOM 1490 O O . LEU A 1 184 ? -20.052 -12.232 13.822 1.00 57.84 184 LEU A O 1
ATOM 1494 N N . TYR A 1 185 ? -19.376 -10.092 13.886 1.00 55.19 185 TYR A N 1
ATOM 1495 C CA . TYR A 1 185 ? -20.728 -9.518 13.809 1.00 55.19 185 TYR A CA 1
ATOM 1496 C C . TYR A 1 185 ? -21.545 -10.029 12.609 1.00 55.19 185 TYR A C 1
ATOM 1498 O O . TYR A 1 185 ? -22.692 -10.441 12.789 1.00 55.19 185 TYR A O 1
ATOM 1506 N N . PHE A 1 186 ? -20.965 -10.074 11.405 1.00 52.38 186 PHE A N 1
ATOM 1507 C CA . PHE A 1 186 ? -21.645 -10.621 10.224 1.00 52.38 186 PHE A CA 1
ATOM 1508 C C . PHE A 1 186 ? -21.921 -12.128 10.335 1.00 52.38 186 PHE A C 1
ATOM 1510 O O . PHE A 1 186 ? -22.979 -12.588 9.905 1.00 52.38 186 PHE A O 1
ATOM 1517 N N . SER A 1 1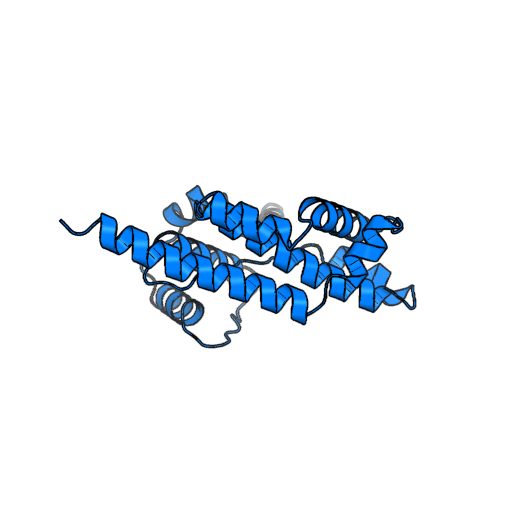87 ? -21.019 -12.904 10.943 1.00 49.62 187 SER A N 1
ATOM 1518 C CA . SER A 1 187 ? -21.232 -14.336 11.181 1.00 49.62 187 SER A CA 1
ATOM 1519 C C . SER A 1 187 ? -22.344 -14.601 12.200 1.00 49.62 187 SER A C 1
ATOM 1521 O O . SER A 1 187 ? -23.042 -15.600 12.062 1.00 49.62 187 SER A O 1
ATOM 1523 N N . TRP A 1 188 ? -22.539 -13.730 13.196 1.00 39.34 188 TRP A N 1
ATOM 1524 C CA . TRP A 1 188 ? -23.640 -13.851 14.163 1.00 39.34 188 TRP A CA 1
ATOM 1525 C C . TRP A 1 188 ? -24.992 -13.444 13.564 1.00 39.34 188 TRP A C 1
ATOM 1527 O O . TRP A 1 188 ? -26.005 -14.042 13.902 1.00 39.34 188 TRP A O 1
ATOM 1537 N N . MET A 1 189 ? -25.024 -12.465 12.653 1.00 42.03 189 MET A N 1
ATOM 1538 C CA . MET A 1 189 ? -26.259 -12.030 11.978 1.00 42.03 189 MET A CA 1
ATOM 1539 C C . MET A 1 189 ? -26.739 -12.977 10.866 1.00 42.03 189 MET A C 1
ATOM 1541 O O . MET A 1 189 ? -27.869 -12.843 10.404 1.00 42.03 189 MET A O 1
ATOM 1545 N N . THR A 1 190 ? -25.900 -13.912 10.414 1.00 44.81 190 THR A N 1
ATOM 1546 C CA . THR A 1 190 ? -26.211 -14.855 9.320 1.00 44.81 190 THR A CA 1
ATOM 1547 C C . THR A 1 190 ? -26.518 -16.278 9.793 1.00 44.81 190 THR A C 1
ATOM 1549 O O . THR A 1 190 ? -26.812 -17.142 8.965 1.00 44.81 190 THR A O 1
ATOM 1552 N N . LEU A 1 191 ? -26.493 -16.530 11.105 1.00 32.44 191 LEU A N 1
ATOM 1553 C CA . LEU A 1 191 ? -26.939 -17.788 11.702 1.00 32.44 191 LEU A CA 1
ATOM 1554 C C . LEU A 1 191 ? -28.397 -17.629 12.184 1.00 32.44 191 LEU A C 1
ATOM 1556 O O . LEU A 1 191 ? -28.642 -16.745 13.006 1.00 32.44 191 LEU A O 1
ATOM 1560 N N . PRO A 1 192 ? -29.357 -18.414 11.654 1.00 40.69 192 PRO A N 1
ATOM 1561 C CA . PRO A 1 192 ? -30.746 -18.415 12.118 1.00 40.69 192 PRO A CA 1
ATOM 1562 C C . PRO A 1 192 ? -30.913 -19.019 13.517 1.00 40.69 192 PRO A C 1
ATOM 1564 O O . PRO A 1 192 ? -30.098 -19.895 13.896 1.00 40.69 192 PRO A O 1
#

Mean predicted aligned error: 9.13 Å

Sequence (192 aa):
MTTNNLESVLQQRADYIPIEDLLKETSQTGDLFQSVHKELTNRALRTIVGPRGCGKTHMMRYAWLSCRDNSKNPFAVYVTFNRYFRLEPLLSSHSNALHQFHSWVLGRIVLALFDSLKEWNTPEKTYTTLSSEAPVDAIKSYVNRIERNLPLDQKSSEVADSLTIETVQHLISSARKLWEENILYFSWMTLP

Nearest PDB structures (foldseek):
  3ljb-assembly1_A  TM=1.871E-01  e=3.958E+00  Homo sapiens

Foldseek 3Di:
DPDVPVVVVPLPPLVPDPLVCLVVPDDPPDPVLVVLLVVLQDPDDDDDDDDPSPCPVSSLSVSQVVQLVDVVTAQDFDFDPPLVVLLVVLVPPDPCSVLLSLLLSLLRSVLSLLVSCVVSVPDPVLSVVLCVLAVNVLSVVLNVCSSVVHDDDPSSVVSSVVRDPVSSVVSVVSSRVSSVVVVVVVVVVPDD

InterPro domains:
  IPR056955 ORC-CDC6-like [PF24389] (39-116)

Secondary structure (DSSP, 8-state):
--STTTTTT----GGGS-HHHHHHH-----HHHHHHHHHHTSSS-------TTSSHHHHHHHHHHHHHT-TTSPP------TTGGGTHHHHTT-TTHHHHHHHHHHHHHHHHHHHHHHHTT--HHHHHHHHHHS-HHHHHHHHHHHHTTPPPPHHHHHHHHH--HHHHHHHHHHHHHHHHHHHHHHHHHT--

pLDDT: mean 79.89, std 15.55, range [32.44, 97.06]

Organism: NCBI:txid1005395